Protein 7DNP (pdb70)

InterPro domains:
  IPR008565 TtsA-like, Glycoside hydrolase family 108 domain [PF05838] (11-94)
  IPR018537 Peptidoglycan binding domain [PF09374] (97-158)
  IPR023346 Lysozyme-like domain superfamily [SSF53955] (5-165)

Organism: Brucella abortus biovar 1 (strain 9-941) (NCBI:txid262698)

Foldseek 3Di:
DVVVLVVQLVVLLVVQAAWDADPVDPQGIAGSLHGQVLVCVVVVHRDDPVCRNPDDPVVVSVSLVVFQLVQLPLVLAAQLLSLLLRVLCSVPNQLVSQLLLCVQLPHHRRSGDDDVSSVSRVVDQQLSSLVSSLVSSLVVLVPDPCCVPCVVVVNVVSVVSSVVSVVRNPPPVD

B-factor: mean 22.44, std 6.57, range [12.58, 50.66]

Sequence (174 aa):
AKGTFAKAMPHVFSDEGGYVDHPKDPGGATNMGITLATLSAWEGRKVSKAEVKALTKTKATDIYRENYWNKVAGDDLPAGVDHATLDFAIHSGPARAVKMLQKVVGVDQDGVIGAKTLAAVRKMAADRIINELCDARLAWLKGLGTFSTFGKGWTSRVSRVRSRALAFSRDSAL

Secondary structure (DSSP, 8-state):
-TTHHHHHHHHHHHHH-SEE--TTSTT--EETTEEHHHHHHHHTS---HHHHHT--HHHHHHHHIIIIIGGGTTTTSPTTHHHHHHHHHHHH-HHHHHHHHHHHHTS---SS--HHHHHHHHTS-HHHHHHHHHHHHHHHHTTSTTHHHHHHHHHHHHHHHHHHHHHHHT-TT-

Radius of gyration: 15.81 Å; Cα contacts (8 Å, |Δi|>4): 247; chains: 1; bounding box: 42×32×37 Å

Nearest PDB structures (foldseek):
  7dnp-assembly1_A  TM=1.006E+00  e=1.666E-27  Brucella abortus bv. 1 str. 9-941
  2ikb-assembly2_D  TM=8.146E-01  e=3.627E-10  Neisseria meningitidis MC58
  2ikb-assembly1_A  TM=8.050E-01  e=1.166E-09  Neisseria meningitidis MC58
  2is5-assembly1_B  TM=8.112E-01  e=2.536E-08  Neisseria meningitidis serogroup B
  2is5-assembly1_C  TM=7.937E-01  e=1.099E-06  Neisseria meningitidis serogroup B

Solvent-accessible surface area: 8819 Å² total; per-residue (Å²): 20,169,35,0,29,80,79,0,9,75,75,14,25,90,71,49,39,41,70,58,48,110,100,196,47,92,66,43,3,28,11,20,19,2,43,36,74,24,5,18,76,89,66,69,124,170,5,53,103,71,59,0,128,76,18,80,124,101,64,0,40,39,0,2,85,67,30,23,5,72,112,0,20,0,74,73,3,36,16,0,0,0,4,2,0,2,10,0,0,27,53,33,23,27,53,72,0,0,62,10,0,1,128,24,16,63,34,125,92,93,6,104,26,34,85,171,5,43,48,15,0,146,174,55,50,28,42,130,0,0,52,67,2,2,76,20,2,31,68,74,1,129,70,64,73,49,48,109,98,52,2,188,50,36,60,72,45,1,68,95,1,49,73,48,0,49,62,17,30,189,44,125,75,54

Structure (mmCIF, N/CA/C/O backbone):
data_7DNP
#
_entry.id   7DNP
#
_cell.length_a   79.040
_cell.length_b   79.040
_cell.length_c   79.040
_cell.angle_alpha   90.000
_cell.angle_beta   90.000
_cell.angle_gamma   90.000
#
_symmetry.space_group_name_H-M   'P 21 3'
#
loop_
_entity.id
_entity.type
_entity.pdbx_description
1 polymer 'Secretion activator protein, hypothetical'
2 non-polymer '(2R)-2-[[(2S)-2-[[(2R)-2-[(2R,3S,4R,5R,6S)-5-acetamido-3-[(2S,3R,4R,5S,6R)-3-acetamido-6-(hydroxymethyl)-4,5-bis(oxidanyl)oxan-2-yl]oxy-2-(hydroxymethyl)-6-oxidanyl-oxan-4-yl]oxypropanoyl]amino]propanoyl]amino]pentanedioic acid'
3 water water
#
loop_
_atom_site.group_PDB
_atom_site.id
_atom_site.type_symbol
_atom_site.label_atom_id
_atom_site.label_alt_id
_atom_site.label_comp_id
_atom_site.label_asym_id
_atom_site.label_entity_id
_atom_site.label_seq_id
_atom_site.pdbx_PDB_ins_code
_atom_site.Cartn_x
_atom_site.Cartn_y
_atom_site.Cartn_z
_atom_site.occupancy
_atom_site.B_iso_or_equiv
_atom_site.auth_seq_id
_atom_site.auth_comp_id
_atom_site.auth_asym_id
_atom_site.auth_atom_id
_atom_site.pdbx_PDB_model_num
ATOM 1 N N . ALA A 1 2 ? 2.81453 -5.61095 15.78029 1.000 17.44779 2 ALA A N 1
ATOM 2 C CA . ALA A 1 2 ? 3.45289 -6.87477 15.41402 1.000 18.89886 2 ALA A CA 1
ATOM 3 C C . ALA A 1 2 ? 2.75186 -7.49452 14.20825 1.000 17.80849 2 ALA A C 1
ATOM 4 O O . ALA A 1 2 ? 1.53145 -7.43408 14.10121 1.000 15.45753 2 ALA A O 1
ATOM 6 N N . LYS A 1 3 ? 3.54278 -8.10801 13.32064 1.000 16.55325 3 LYS A N 1
ATOM 7 C CA . LYS A 1 3 ? 3.02649 -8.58035 12.03762 1.000 17.37175 3 LYS A CA 1
ATOM 8 C C . LYS A 1 3 ? 1.89071 -9.58008 12.21367 1.000 16.61200 3 LYS A C 1
ATOM 9 O O . LYS A 1 3 ? 0.87889 -9.50957 11.50559 1.000 17.02792 3 LYS A O 1
ATOM 15 N N . GLY A 1 4 ? 2.03661 -10.51440 13.15260 1.000 15.08881 4 GLY A N 1
ATOM 16 C CA . GLY A 1 4 ? 1.06950 -11.58466 13.32379 1.000 18.43061 4 GLY A CA 1
ATOM 17 C C . GLY A 1 4 ? -0.25026 -11.16711 13.94180 1.000 17.59302 4 GLY A C 1
ATOM 18 O O . GLY A 1 4 ? -1.17462 -11.98522 13.98030 1.000 19.14084 4 GLY A O 1
ATOM 19 N N . THR A 1 5 ? -0.36527 -9.92759 14.42203 1.000 17.77087 5 THR A N 1
ATOM 20 C CA . THR A 1 5 ? -1.60745 -9.50734 15.05787 1.000 16.91571 5 THR A CA 1
ATOM 21 C C . THR A 1 5 ? -2.72938 -9.31999 14.04355 1.000 18.76069 5 THR A C 1
ATOM 22 O O . THR A 1 5 ? -3.89975 -9.55735 14.36910 1.000 20.06105 5 THR A O 1
ATOM 26 N N . PHE A 1 6 ? -2.40096 -8.90457 12.81786 1.000 15.50792 6 PHE A N 1
ATOM 27 C CA . PHE A 1 6 ? -3.44298 -8.59506 11.84079 1.000 17.87116 6 PHE A CA 1
ATOM 28 C C . PHE A 1 6 ? -4.30760 -9.81723 11.54867 1.000 17.19855 6 PHE A C 1
ATOM 29 O O . PHE A 1 6 ? -5.54264 -9.73939 11.57470 1.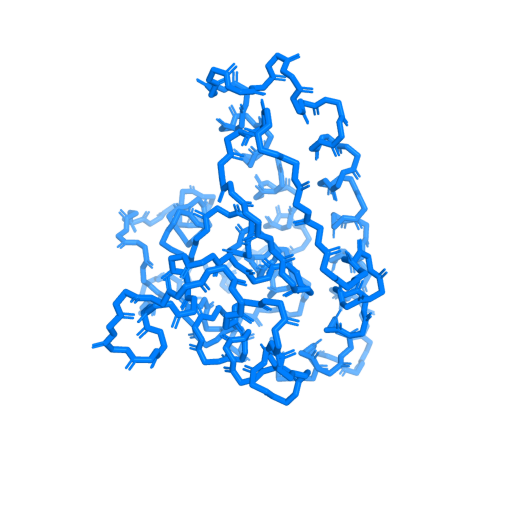000 19.58528 6 PHE A O 1
ATOM 37 N N . ALA A 1 7 ? -3.67152 -10.96218 11.28707 1.000 16.26819 7 ALA A N 1
ATOM 38 C CA . ALA A 1 7 ? -4.40692 -12.20232 11.05778 1.000 18.70308 7 ALA A CA 1
ATOM 39 C C . ALA A 1 7 ? -5.20851 -12.62982 12.28181 1.000 20.18413 7 ALA A C 1
ATOM 40 O O . ALA A 1 7 ? -6.22580 -13.31894 12.14291 1.000 20.19010 7 ALA A O 1
ATOM 42 N N . LYS A 1 8 ? -4.76734 -12.24629 13.48030 1.000 18.56834 8 LYS A N 1
ATOM 43 C CA . LYS A 1 8 ? -5.49353 -12.60899 14.69129 1.000 22.01864 8 LYS A CA 1
ATOM 44 C C . LYS A 1 8 ? -6.64365 -11.64878 14.96099 1.000 20.23508 8 LYS A C 1
ATOM 45 O O . LYS A 1 8 ? -7.70886 -12.06846 15.42411 1.000 23.16697 8 LYS A O 1
ATOM 51 N N . ALA A 1 9 ? -6.44849 -10.35999 14.67706 1.000 19.55859 9 ALA A N 1
ATOM 52 C CA . ALA A 1 9 ? -7.43550 -9.35472 15.05313 1.000 19.23637 9 ALA A CA 1
ATOM 53 C C . ALA A 1 9 ? -8.58070 -9.26023 14.04977 1.000 21.49840 9 ALA A C 1
ATOM 54 O O . ALA A 1 9 ? -9.74386 -9.12580 14.44613 1.000 21.00297 9 ALA A O 1
ATOM 56 N N . MET A 1 10 ? -8.27562 -9.32118 12.75453 1.000 20.03821 10 MET A N 1
ATOM 57 C CA . MET A 1 10 ? -9.29418 -9.03948 11.74461 1.000 18.70986 10 MET A CA 1
ATOM 58 C C . MET A 1 10 ? -10.49978 -9.97486 11.78482 1.000 19.85275 10 MET A C 1
ATOM 59 O O . MET A 1 10 ? -11.61802 -9.49200 11.53655 1.000 19.37929 10 MET A O 1
ATOM 64 N N . PRO A 1 11 ? -10.37171 -11.28083 12.05951 1.000 20.53423 11 PRO A N 1
ATOM 65 C CA . PRO A 1 11 ? -11.59416 -12.08982 12.20707 1.000 20.45176 11 PRO A CA 1
ATOM 66 C C . PRO A 1 11 ? -12.53228 -11.55594 13.27663 1.000 25.31740 11 PRO A C 1
ATOM 67 O O . PRO A 1 11 ? -13.75618 -11.59375 13.09644 1.000 24.44446 11 PRO A O 1
ATOM 71 N N . HIS A 1 12 ? -11.98981 -11.03126 14.37907 1.000 28.12235 12 HIS A N 1
ATOM 72 C CA . HIS A 1 12 ? -12.83700 -10.42044 15.39928 1.000 30.89077 12 HIS A CA 1
ATOM 73 C C . HIS A 1 12 ? -13.50572 -9.15061 14.89065 1.000 27.50452 12 HIS A C 1
ATOM 74 O O . HIS A 1 12 ? -14.64149 -8.85712 15.27507 1.000 29.03119 12 HIS A O 1
ATOM 81 N N . VAL A 1 13 ? -12.82639 -8.38443 14.03691 1.000 26.43188 13 VAL A N 1
ATOM 82 C CA . VAL A 1 13 ? -13.45228 -7.19798 13.46025 1.000 26.38168 13 VAL A CA 1
ATOM 83 C C . VAL A 1 13 ? -14.62971 -7.59758 12.57929 1.000 23.79667 13 VAL A C 1
ATOM 84 O O . VAL A 1 13 ? -15.74559 -7.09282 12.74220 1.000 28.76283 13 VAL A O 1
ATOM 88 N N . PHE A 1 14 ? -14.40111 -8.51792 11.63872 1.000 22.64433 14 PHE A N 1
ATOM 89 C CA . PHE A 1 14 ? -15.46734 -8.93028 10.73091 1.000 25.87290 14 PHE A CA 1
ATOM 90 C C . PHE A 1 14 ? -16.62264 -9.57847 11.48753 1.000 31.35577 14 PHE A C 1
ATOM 91 O O . PHE A 1 14 ? -17.79316 -9.37639 11.13943 1.000 27.98940 14 PHE A O 1
ATOM 99 N N . SER A 1 15 ? -16.31339 -10.35684 12.52806 1.000 27.67601 15 SER A N 1
ATOM 100 C CA . SER A 1 15 ? -17.35956 -10.94032 13.36263 1.000 29.35900 15 SER A CA 1
ATOM 101 C C . SER A 1 15 ? -18.19071 -9.85799 14.04140 1.000 28.07069 15 SER A C 1
ATOM 102 O O . SER A 1 15 ? -19.42380 -9.92298 14.05590 1.000 31.04271 15 SER A O 1
ATOM 105 N N . ASP A 1 16 ? -17.52812 -8.85004 14.61116 1.000 27.04038 16 ASP A N 1
ATOM 106 C CA . ASP A 1 16 ? -18.21981 -7.82110 15.37919 1.000 30.51384 16 ASP A CA 1
ATOM 107 C C . ASP A 1 16 ? -18.99114 -6.83879 14.50720 1.000 35.96071 16 ASP A C 1
ATOM 108 O O . ASP A 1 16 ? -19.81533 -6.08792 15.03971 1.000 34.19222 16 ASP A O 1
ATOM 113 N N . GLU A 1 17 ? -18.75475 -6.82960 13.19557 1.000 29.75356 17 GLU A N 1
ATOM 114 C CA . GLU A 1 17 ? -19.33934 -5.84821 12.28819 1.000 28.28901 17 GLU A CA 1
ATOM 115 C C . GLU A 1 17 ? -20.56987 -6.35732 11.55645 1.000 30.43774 17 GLU A C 1
ATOM 116 O O . GLU A 1 17 ? -21.50258 -5.58612 11.31726 1.000 36.40769 17 GLU A O 1
ATOM 122 N N . GLY A 1 18 ? -20.59136 -7.62678 11.17590 1.000 33.96097 18 GLY A N 1
ATOM 123 C CA . GLY A 1 18 ? -21.66534 -8.10229 10.32903 1.000 38.10549 18 GLY A CA 1
ATOM 124 C C . GLY A 1 18 ? -21.53745 -7.55697 8.91230 1.000 31.81053 18 GLY A C 1
ATOM 125 O O . GLY A 1 18 ? -20.49657 -7.05483 8.48994 1.000 31.29254 18 GLY A O 1
ATOM 126 N N . GLY A 1 19 ? -22.64014 -7.65874 8.17772 1.000 29.10173 19 GLY A N 1
ATOM 127 C CA . GLY A 1 19 ? -22.64054 -7.27093 6.78000 1.000 27.26159 19 GLY A CA 1
ATOM 128 C C . GLY A 1 19 ? -23.01486 -5.82356 6.53156 1.000 23.63013 19 GLY A C 1
ATOM 129 O O . GLY A 1 19 ? -22.41207 -4.90520 7.09640 1.000 23.53731 19 GLY A O 1
ATOM 130 N N . TYR A 1 20 ? -24.00795 -5.61368 5.67193 1.000 25.77248 20 TYR A N 1
ATOM 131 C CA . TYR A 1 20 ? -24.48182 -4.27521 5.35501 1.000 24.72989 20 TYR A CA 1
ATOM 132 C C . TYR A 1 20 ? -25.38571 -3.77227 6.47204 1.000 26.74300 20 TYR A C 1
ATOM 133 O O . TYR A 1 20 ? -26.33355 -4.45482 6.87366 1.000 30.47684 20 TYR A O 1
ATOM 142 N N . VAL A 1 21 ? -25.07074 -2.59012 6.99178 1.000 26.97518 21 VAL A N 1
ATOM 143 C CA . VAL A 1 21 ? -25.86045 -1.93698 8.02711 1.000 27.73461 21 VAL A CA 1
ATOM 144 C C . VAL A 1 21 ? -26.11082 -0.51037 7.57073 1.000 27.38878 21 VAL A C 1
ATOM 145 O O . VAL A 1 21 ? -25.16012 0.23861 7.31357 1.000 27.26275 21 VAL A O 1
ATOM 149 N N . ASP A 1 22 ? -27.38090 -0.13648 7.45388 1.000 29.44795 22 ASP A N 1
ATOM 150 C CA . ASP A 1 22 ? -27.75430 1.20461 7.01601 1.000 31.17619 22 ASP A CA 1
ATOM 151 C C . ASP A 1 22 ? -28.80647 1.73736 7.97924 1.000 35.59146 22 ASP A C 1
ATOM 152 O O . ASP A 1 22 ? -29.97624 1.34634 7.91793 1.000 28.83271 22 ASP A O 1
ATOM 157 N N . HIS A 1 23 ? -28.37720 2.62357 8.87380 1.000 31.14602 23 HIS A N 1
ATOM 158 C CA . HIS A 1 23 ? -29.26580 3.33179 9.78706 1.000 30.59444 23 HIS A CA 1
ATOM 159 C C . HIS A 1 23 ? -29.22767 4.80171 9.39781 1.000 26.72866 23 HIS A C 1
ATOM 160 O O . HIS A 1 23 ? -28.40295 5.56852 9.92010 1.000 30.06417 23 HIS A O 1
ATOM 167 N N . PRO A 1 24 ? -30.08042 5.24294 8.46810 1.000 24.69109 24 PRO A N 1
ATOM 168 C CA . PRO A 1 24 ? -29.96714 6.62112 7.96024 1.000 22.83669 24 PRO A CA 1
ATOM 169 C C . PRO A 1 24 ? -30.30640 7.68531 8.98947 1.000 22.75877 24 PRO A C 1
ATOM 170 O O . PRO A 1 24 ? -29.95260 8.85425 8.78155 1.000 23.70140 24 PRO A O 1
ATOM 174 N N . LYS A 1 25 ? -30.97674 7.32738 10.08494 1.000 23.63222 25 LYS A N 1
ATOM 175 C CA . LYS A 1 25 ? -31.20175 8.25615 11.18561 1.000 23.97812 25 LYS A CA 1
ATOM 176 C C . LYS A 1 25 ? -29.97103 8.43822 12.06780 1.000 25.84699 25 LYS A C 1
ATOM 177 O O . LYS A 1 25 ? -30.01065 9.25492 12.99432 1.000 26.45164 25 LYS A O 1
ATOM 183 N N . ASP A 1 26 ? -28.88743 7.70513 11.80762 1.000 27.74839 26 ASP A N 1
ATOM 184 C CA . ASP A 1 26 ? -27.61110 7.81672 12.50485 1.000 31.32818 26 ASP A CA 1
ATOM 185 C C . ASP A 1 26 ? -26.59617 8.54983 11.64275 1.000 27.91986 26 ASP A C 1
ATOM 186 O O . ASP A 1 26 ? -26.54159 8.32757 10.42812 1.000 30.20219 26 ASP A O 1
ATOM 191 N N . PRO A 1 27 ? -25.76780 9.42033 12.21532 1.000 30.26719 27 PRO A N 1
ATOM 192 C CA . PRO A 1 27 ? -24.66889 9.99733 11.43634 1.000 30.68322 27 PRO A CA 1
ATOM 193 C C . PRO A 1 27 ? -23.67515 8.91739 11.04247 1.000 33.15247 27 PRO A C 1
ATOM 194 O O . PRO A 1 27 ? -23.57709 7.86435 11.67520 1.000 35.41574 27 PRO A O 1
ATOM 198 N N . GLY A 1 28 ? -22.93920 9.18556 9.96159 1.000 32.38249 28 GLY A N 1
ATOM 199 C CA . GLY A 1 28 ? -21.94021 8.27591 9.43959 1.000 34.68548 28 GLY A CA 1
ATOM 200 C C . GLY A 1 28 ? -22.36180 7.56107 8.16821 1.000 36.25149 28 GLY A C 1
ATOM 201 O O . GLY A 1 28 ? -21.50389 7.23753 7.33637 1.000 33.07162 28 GLY A O 1
ATOM 202 N N . GLY A 1 29 ? -23.65566 7.30432 7.99896 1.000 32.18198 29 GLY A N 1
ATOM 203 C CA . GLY A 1 29 ? -24.12399 6.65257 6.79330 1.000 37.80256 29 GLY A CA 1
ATOM 204 C C . GLY A 1 29 ? -23.87491 5.15312 6.79737 1.000 35.00450 29 GLY A C 1
ATOM 205 O O . GLY A 1 29 ? -23.34549 4.56911 7.74463 1.000 31.95283 29 GLY A O 1
ATOM 206 N N . ALA A 1 30 ? -24.25441 4.52495 5.68664 1.000 34.27674 30 ALA A N 1
ATOM 207 C CA . ALA A 1 30 ? -24.29776 3.07124 5.61563 1.000 28.03796 30 ALA A CA 1
ATOM 208 C C . ALA A 1 30 ? -22.89728 2.47228 5.53690 1.000 23.68121 30 ALA A C 1
ATOM 209 O O . ALA A 1 30 ? -21.97078 3.05667 4.96693 1.000 23.23353 30 ALA A O 1
ATOM 211 N N . THR A 1 31 ? -22.75434 1.28482 6.12296 1.000 23.02178 31 THR A N 1
ATOM 212 C CA . THR A 1 31 ? -21.49048 0.56807 6.16372 1.000 20.82161 31 THR A CA 1
ATOM 213 C C . THR A 1 31 ? -21.69931 -0.88274 5.74918 1.000 21.68010 31 THR A C 1
ATOM 214 O O . THR A 1 31 ? -22.78928 -1.44388 5.89049 1.000 24.68212 31 THR A O 1
ATOM 218 N N . ASN A 1 32 ? -20.62881 -1.48735 5.23780 1.000 18.47603 32 ASN A N 1
ATOM 219 C CA . ASN A 1 32 ? -20.57856 -2.92044 4.97393 1.000 21.65952 32 ASN A CA 1
ATOM 220 C C . ASN A 1 32 ? -19.29111 -3.46305 5.57327 1.000 19.87476 32 ASN A C 1
ATOM 221 O O . ASN A 1 32 ? -18.19838 -3.01864 5.20356 1.000 15.22812 32 ASN A O 1
ATOM 226 N N . MET A 1 33 ? -19.42282 -4.41567 6.49805 1.000 17.64360 33 MET A N 1
ATOM 227 C CA . MET A 1 33 ? -18.28355 -4.94128 7.24942 1.000 19.57815 33 MET A CA 1
ATOM 228 C C . MET A 1 33 ? -17.50125 -3.81526 7.91988 1.000 20.84412 33 MET A C 1
ATOM 229 O O . MET A 1 33 ? -16.27677 -3.88226 8.06397 1.000 19.89919 33 MET A O 1
ATOM 234 N N . GLY A 1 34 ? -18.21201 -2.76321 8.32522 1.000 21.24448 34 GLY A N 1
ATOM 235 C CA . GLY A 1 34 ? -17.60878 -1.62214 8.97590 1.000 17.79497 34 GLY A CA 1
ATOM 236 C C . GLY A 1 34 ? -17.08800 -0.54634 8.04584 1.000 18.15678 34 GLY A C 1
ATOM 237 O O . GLY A 1 34 ? -16.71497 0.53248 8.52329 1.000 20.74654 34 GLY A O 1
ATOM 238 N N . ILE A 1 35 ? -17.05608 -0.79380 6.74071 1.000 20.38503 35 ILE A N 1
ATOM 239 C CA . ILE A 1 35 ? -16.50333 0.15308 5.77718 1.000 19.62860 35 ILE A CA 1
ATOM 240 C C . ILE A 1 35 ? -17.57503 1.17233 5.40448 1.000 18.72122 35 ILE A C 1
ATOM 241 O O . ILE A 1 35 ? -18.65533 0.80287 4.93132 1.000 20.06387 35 ILE A O 1
ATOM 246 N N . THR A 1 36 ? -17.27291 2.45748 5.60014 1.000 19.08655 36 THR A N 1
ATOM 247 C CA . THR A 1 36 ? -18.22595 3.51166 5.28734 1.000 16.25548 36 THR A CA 1
ATOM 248 C C . THR A 1 36 ? -18.12142 3.91751 3.82286 1.000 19.58819 36 THR A C 1
ATOM 249 O O . THR A 1 36 ? -17.19965 3.52633 3.09801 1.000 18.50529 36 THR A O 1
ATOM 253 N N . LEU A 1 37 ? -19.08147 4.74235 3.39816 1.000 15.46296 37 LEU A N 1
ATOM 254 C CA . LEU A 1 37 ? -19.11839 5.18115 2.00864 1.000 21.69138 37 LEU A CA 1
ATOM 255 C C . LEU A 1 37 ? -17.92320 6.06585 1.67772 1.000 18.87344 37 LEU A C 1
ATOM 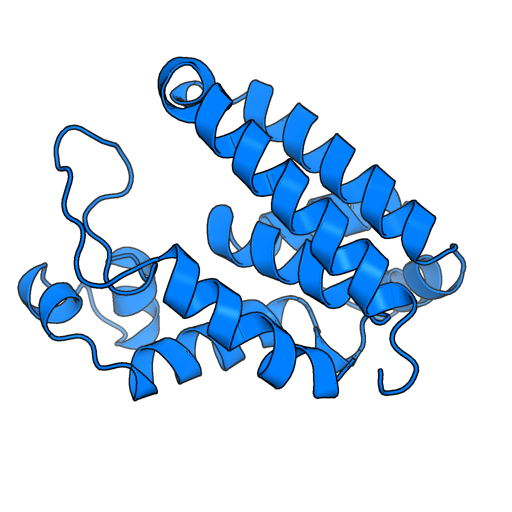256 O O . LEU A 1 37 ? -17.33791 5.94868 0.59360 1.000 18.68929 37 LEU A O 1
ATOM 261 N N . ALA A 1 38 ? -17.54838 6.95871 2.59818 1.000 20.83195 38 ALA A N 1
ATOM 262 C CA . ALA A 1 38 ? -16.42241 7.85370 2.34986 1.000 14.49782 38 ALA A CA 1
ATOM 263 C C . ALA A 1 38 ? -15.12191 7.07440 2.24325 1.000 15.76667 38 ALA A C 1
ATOM 264 O O . ALA A 1 38 ? -14.24307 7.41673 1.44420 1.000 17.76957 38 ALA A O 1
ATOM 266 N N . THR A 1 39 ? -14.98465 6.01580 3.03668 1.000 15.19153 39 THR A N 1
ATOM 267 C CA . THR A 1 39 ? -13.77092 5.21076 2.97582 1.000 16.94830 39 THR A CA 1
ATOM 268 C C . THR A 1 39 ? -13.69470 4.43240 1.66806 1.000 15.96210 39 THR A C 1
ATOM 269 O O . THR A 1 39 ? -12.62429 4.34328 1.05751 1.000 17.44681 39 THR A O 1
ATOM 273 N N . LEU A 1 40 ? -14.82148 3.88060 1.20636 1.000 14.90760 40 LEU A N 1
ATOM 274 C CA . LEU A 1 40 ? -14.81568 3.20669 -0.08869 1.000 15.64843 40 LEU A CA 1
ATOM 275 C C . LEU A 1 40 ? -14.57403 4.20559 -1.21194 1.000 15.07779 40 LEU A C 1
ATOM 276 O O . LEU A 1 40 ? -13.91532 3.88848 -2.20778 1.000 15.27042 40 LEU A O 1
ATOM 281 N N . SER A 1 41 ? -15.10234 5.42039 -1.06877 1.000 12.90347 41 SER A N 1
ATOM 282 C CA . SER A 1 41 ? -14.84041 6.46010 -2.05999 1.000 16.60081 41 SER A CA 1
ATOM 283 C C . SER A 1 41 ? -13.34676 6.77056 -2.15089 1.000 15.58323 41 SER A C 1
ATOM 284 O O . SER A 1 41 ? -12.79599 6.91135 -3.25357 1.000 17.26672 41 SER A O 1
ATOM 287 N N . ALA A 1 42 ? -12.67318 6.85498 -0.99915 1.000 15.80943 42 ALA A N 1
ATOM 288 C CA . ALA A 1 42 ? -11.23307 7.08906 -0.98450 1.000 15.55855 42 ALA A CA 1
ATOM 289 C C . ALA A 1 42 ? -10.47844 5.95895 -1.67153 1.000 17.28235 42 ALA A C 1
ATOM 290 O O . ALA A 1 42 ? -9.45318 6.19259 -2.32317 1.000 19.72178 42 ALA A O 1
ATOM 292 N N . TRP A 1 43 ? -10.95732 4.72284 -1.52286 1.000 16.48257 43 TRP A N 1
ATOM 293 C CA . TRP A 1 43 ? -10.30317 3.59716 -2.17962 1.000 14.81599 43 TRP A CA 1
ATOM 294 C C . TRP A 1 43 ? -10.51624 3.63941 -3.68705 1.000 19.76752 43 TRP A C 1
ATOM 295 O O . TRP A 1 43 ? -9.57311 3.42472 -4.45889 1.000 17.65792 43 TRP A O 1
ATOM 306 N N . GLU A 1 44 ? -11.74621 3.92714 -4.12347 1.000 19.31625 44 GLU A N 1
ATOM 307 C CA . GLU A 1 44 ? -12.09974 3.90109 -5.53865 1.000 18.72393 44 GLU A CA 1
ATOM 308 C C . GLU A 1 44 ? -11.68969 5.15957 -6.29754 1.000 17.68145 44 GLU A C 1
ATOM 309 O O . GLU A 1 44 ? -11.72965 5.15301 -7.53223 1.000 20.69667 44 GLU A O 1
ATOM 315 N N . GLY A 1 45 ? -11.31332 6.23336 -5.61022 1.000 16.21130 45 GLY A N 1
ATOM 316 C CA . GLY A 1 45 ? -10.94411 7.45534 -6.30474 1.000 18.02846 45 GLY A CA 1
ATOM 317 C C . GLY A 1 45 ? -12.11298 8.22217 -6.88607 1.000 19.13277 45 GLY A C 1
ATOM 318 O O . GLY A 1 45 ? -11.93442 8.98243 -7.84621 1.000 19.00566 45 GLY A O 1
ATOM 319 N N . ARG A 1 46 ? -13.30758 8.04341 -6.32781 1.000 17.23266 46 ARG A N 1
ATOM 320 C CA . ARG A 1 46 ? -14.52234 8.71138 -6.78300 1.000 20.77216 46 ARG A CA 1
ATOM 321 C C . ARG A 1 46 ? -15.60219 8.48551 -5.73604 1.000 20.32008 46 ARG A C 1
ATOM 322 O O . ARG A 1 46 ? -15.55489 7.50276 -4.99283 1.000 17.90844 46 ARG A O 1
ATOM 330 N N . LYS A 1 47 ? -16.57608 9.39322 -5.68951 1.000 17.31859 47 LYS A N 1
ATOM 331 C CA . LYS A 1 47 ? -17.68811 9.26856 -4.74814 1.000 23.61277 47 LYS A CA 1
ATOM 332 C C . LYS A 1 47 ? -18.56663 8.08945 -5.15375 1.000 21.21643 47 LYS A C 1
ATOM 333 O O . LYS A 1 47 ? -19.19773 8.11476 -6.21460 1.000 22.63123 47 LYS A O 1
ATOM 339 N N . VAL A 1 48 ? -18.62001 7.05612 -4.31274 1.000 17.16708 48 VAL A N 1
ATOM 340 C 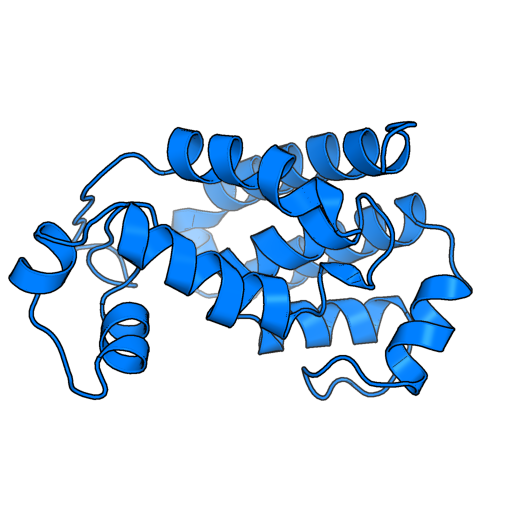CA . VAL A 1 48 ? -19.36557 5.84835 -4.64054 1.000 18.72457 48 VAL A CA 1
ATOM 341 C C . VAL A 1 48 ? -20.80070 5.97634 -4.14659 1.000 23.87074 48 VAL A C 1
ATOM 342 O O . VAL A 1 48 ? -21.13132 6.82028 -3.31095 1.000 21.52897 48 VAL A O 1
ATOM 346 N N . SER A 1 49 ? -21.65554 5.10187 -4.66485 1.000 20.82752 49 SER A N 1
ATOM 347 C CA . SER A 1 49 ? -23.06004 5.03020 -4.29958 1.000 23.79320 49 SER A CA 1
ATOM 348 C C . SER A 1 49 ? -23.27582 4.08214 -3.12142 1.000 24.20939 49 SER A C 1
ATOM 349 O O . SER A 1 49 ? -22.40321 3.29275 -2.75268 1.000 20.31995 49 SER A O 1
ATOM 352 N N . LYS A 1 50 ? -24.47344 4.16379 -2.53201 1.000 23.04228 50 LYS A N 1
ATOM 353 C CA . LYS A 1 50 ? -24.84792 3.22849 -1.47557 1.000 20.77580 50 LYS A CA 1
ATOM 354 C C . LYS A 1 50 ? -24.85185 1.79237 -1.98556 1.000 22.02811 50 LYS A C 1
ATOM 355 O O . LYS A 1 50 ? -24.47642 0.86473 -1.25702 1.000 21.97130 50 LYS A O 1
ATOM 361 N N . ALA A 1 51 ? -25.27987 1.58579 -3.23384 1.000 20.72463 51 ALA A N 1
ATOM 362 C CA . ALA A 1 51 ? -25.27002 0.23916 -3.80011 1.000 19.98539 51 ALA A CA 1
ATOM 363 C C . ALA A 1 51 ? -23.85819 -0.32502 -3.87623 1.000 20.01808 51 ALA A C 1
ATOM 364 O O . ALA A 1 51 ? -23.66159 -1.53434 -3.70836 1.000 18.87362 51 ALA A O 1
ATOM 366 N N . GLU A 1 52 ? -22.86647 0.53016 -4.13308 1.000 19.92289 52 GLU A N 1
ATOM 367 C CA . GLU A 1 52 ? -21.48660 0.06023 -4.19701 1.000 22.64731 52 GLU A CA 1
ATOM 368 C C . GLU A 1 52 ? -20.99980 -0.39134 -2.82495 1.000 18.39168 52 GLU A C 1
ATOM 369 O O . GLU A 1 52 ? -20.28794 -1.39504 -2.71199 1.000 19.00862 52 GLU A O 1
ATOM 375 N N . VAL A 1 53 ? -21.37879 0.33410 -1.77061 1.000 19.86866 53 VAL A N 1
ATOM 376 C CA . VAL A 1 53 ? -21.06367 -0.10715 -0.41441 1.000 20.42490 53 VAL A CA 1
ATOM 377 C C . VAL A 1 53 ? -21.76461 -1.42515 -0.11270 1.000 18.95469 53 VAL A C 1
ATOM 378 O O . VAL A 1 53 ? -21.16881 -2.34959 0.45277 1.000 17.63050 53 VAL A O 1
ATOM 382 N N . LYS A 1 54 ? -23.03443 -1.53905 -0.50830 1.000 19.69768 54 LYS A N 1
ATOM 383 C CA . LYS A 1 54 ? -23.78521 -2.76862 -0.28277 1.000 20.44624 54 LYS A CA 1
ATOM 384 C C . LYS A 1 54 ? -23.16708 -3.95927 -1.01220 1.000 20.09298 54 LYS A C 1
ATOM 385 O O . LYS A 1 54 ? -23.22036 -5.08775 -0.50787 1.000 18.09401 54 LYS A O 1
ATOM 391 N N . ALA A 1 55 ? -22.56403 -3.73672 -2.18062 1.000 16.01271 55 ALA A N 1
ATOM 392 C CA . ALA A 1 55 ? -21.94782 -4.81949 -2.93793 1.000 17.68573 55 ALA A CA 1
ATOM 393 C C . ALA A 1 55 ? -20.48885 -5.07555 -2.56637 1.000 17.57970 55 ALA A C 1
ATOM 394 O O . ALA A 1 55 ? -19.87888 -5.98302 -3.13766 1.000 16.47899 55 ALA A O 1
ATOM 396 N N . LEU A 1 56 ? -19.91902 -4.31188 -1.63252 1.000 17.48814 56 LEU A N 1
ATOM 397 C CA . LEU A 1 56 ? -18.51437 -4.47105 -1.26154 1.000 16.72035 56 LEU A CA 1
ATOM 398 C C . LEU A 1 56 ? -18.18479 -5.92012 -0.92243 1.000 18.89828 56 LEU A C 1
ATOM 399 O O . LEU A 1 56 ? -18.91588 -6.57739 -0.17723 1.000 20.36428 56 LEU A O 1
ATOM 404 N N . THR A 1 57 ? -17.07841 -6.41289 -1.47710 1.000 18.57004 57 THR A N 1
ATOM 405 C CA . THR A 1 57 ? -16.59895 -7.75906 -1.20297 1.000 18.54499 57 THR A CA 1
ATOM 406 C C . THR A 1 57 ? -15.72495 -7.76611 0.04745 1.000 20.82486 57 THR A C 1
ATOM 407 O O . THR A 1 57 ? -15.13612 -6.75329 0.42980 1.000 16.84720 57 THR A O 1
ATOM 411 N N . LYS A 1 58 ? -15.63922 -8.93848 0.68038 1.000 21.14942 58 LYS A N 1
ATOM 412 C CA . LYS A 1 58 ? -14.77352 -9.07458 1.84665 1.000 21.41039 58 LYS A CA 1
ATOM 413 C C . LYS A 1 58 ? -13.30319 -8.92282 1.47235 1.000 19.76137 58 LYS A C 1
ATOM 414 O O . LYS A 1 58 ? -12.51634 -8.40273 2.27002 1.000 19.69720 58 LYS A O 1
ATOM 420 N N . THR A 1 59 ? -12.91615 -9.35276 0.26908 1.000 19.33821 59 THR A N 1
ATOM 421 C CA . THR A 1 59 ? -11.53423 -9.17813 -0.16858 1.000 19.62951 59 THR A CA 1
ATOM 422 C C . THR A 1 59 ? -11.16296 -7.70245 -0.23782 1.000 18.66349 59 THR A C 1
ATOM 423 O O . THR A 1 59 ? -10.09775 -7.29683 0.24002 1.000 18.70281 59 THR A O 1
ATOM 427 N N . LYS A 1 60 ? -12.02951 -6.87780 -0.83273 1.000 18.79937 60 LYS A N 1
ATOM 428 C CA . LYS A 1 60 ? -11.71857 -5.45498 -0.90914 1.000 18.40223 60 LYS A CA 1
ATOM 429 C C . LYS A 1 60 ? -11.75739 -4.81168 0.47059 1.000 18.23065 60 LYS A C 1
ATOM 430 O O . LYS A 1 60 ? -10.91504 -3.96513 0.78547 1.000 16.57043 60 LYS A O 1
ATOM 436 N N . ALA A 1 61 ? -12.72890 -5.19605 1.30654 1.000 17.46714 61 ALA A N 1
ATOM 437 C CA . ALA A 1 61 ? -12.75514 -4.69723 2.68004 1.000 18.66869 61 ALA A CA 1
ATOM 438 C C . ALA A 1 61 ? -11.46503 -5.04208 3.41195 1.000 15.25975 61 ALA A C 1
ATOM 439 O O . ALA A 1 61 ? -10.91721 -4.21269 4.14772 1.000 15.71902 61 ALA A O 1
ATOM 441 N N . THR A 1 62 ? -10.95050 -6.25531 3.20119 1.000 16.53713 62 THR A N 1
ATOM 442 C CA . THR A 1 62 ? -9.70313 -6.64859 3.84823 1.000 20.05578 62 THR A CA 1
ATOM 443 C C . THR A 1 62 ? -8.52833 -5.81891 3.34015 1.000 15.49971 62 THR A C 1
ATOM 444 O O . THR A 1 62 ? -7.67028 -5.40702 4.12902 1.000 17.65909 62 THR A O 1
ATOM 448 N N . ASP A 1 63 ? -8.46864 -5.55440 2.03133 1.000 15.95415 63 ASP A N 1
ATOM 449 C CA . ASP A 1 63 ? -7.39870 -4.70275 1.51672 1.000 18.13374 63 ASP A CA 1
ATOM 450 C C . ASP A 1 63 ? -7.49314 -3.29848 2.09704 1.000 16.19200 63 ASP A C 1
ATOM 451 O O . ASP A 1 63 ? -6.47139 -2.66748 2.39233 1.000 18.60999 63 ASP A O 1
ATOM 456 N N . ILE A 1 64 ? -8.71578 -2.79074 2.25944 1.000 15.77119 64 ILE A N 1
ATOM 457 C CA . ILE A 1 64 ? -8.90346 -1.45724 2.81928 1.000 16.60962 64 ILE A CA 1
ATOM 458 C C . ILE A 1 64 ? -8.44060 -1.41333 4.26708 1.000 15.43421 64 ILE A C 1
ATOM 459 O O . ILE A 1 64 ? -7.74008 -0.48261 4.67823 1.000 17.45399 64 ILE A O 1
ATOM 464 N N . TYR A 1 65 ? -8.82925 -2.41167 5.06288 1.000 16.29957 65 TYR A N 1
ATOM 465 C CA . TYR A 1 65 ? -8.39224 -2.46457 6.45222 1.000 16.37947 65 TYR A CA 1
ATOM 466 C C . TYR A 1 65 ? -6.87811 -2.62499 6.54987 1.000 16.41384 65 TYR A C 1
ATOM 467 O O . TYR A 1 65 ? -6.24462 -2.03497 7.43292 1.000 15.17159 65 TYR A O 1
ATOM 476 N N . ARG A 1 66 ? -6.28030 -3.41874 5.65485 1.000 15.41785 66 ARG A N 1
ATOM 477 C CA . ARG A 1 66 ? -4.83496 -3.64140 5.70678 1.000 16.26514 66 ARG A CA 1
ATOM 478 C C . ARG A 1 66 ? -4.06456 -2.38170 5.31952 1.000 18.67685 66 ARG A C 1
ATOM 479 O O . ARG A 1 66 ? -3.18194 -1.93066 6.05826 1.000 17.45125 66 ARG A O 1
ATOM 487 N N . GLU A 1 67 ? -4.39394 -1.79403 4.16551 1.000 17.60585 67 GLU A N 1
ATOM 488 C CA . GLU A 1 67 ? -3.62164 -0.67246 3.63595 1.000 20.80388 67 GLU A CA 1
ATOM 489 C C . GLU A 1 67 ? -3.96929 0.65061 4.30691 1.000 22.95385 67 GLU A C 1
ATOM 490 O O . GLU A 1 67 ? -3.08084 1.47253 4.56366 1.000 19.88752 67 GLU A O 1
ATOM 496 N N . ASN A 1 68 ? -5.24748 0.89923 4.56485 1.000 17.07040 68 ASN A N 1
ATOM 497 C CA . ASN A 1 68 ? -5.67032 2.22310 4.99161 1.000 21.44744 68 ASN A CA 1
ATOM 498 C C . ASN A 1 68 ? -5.89444 2.33216 6.48904 1.000 20.79497 68 ASN A C 1
ATOM 499 O O . ASN A 1 68 ? -6.25391 3.41083 6.96926 1.000 18.84185 68 ASN A O 1
ATOM 504 N N . TYR A 1 69 ? -5.68200 1.25659 7.24041 1.000 16.97231 69 TYR A N 1
ATOM 505 C CA . TYR A 1 69 ? -5.85038 1.34231 8.68308 1.000 18.86950 69 TYR A CA 1
ATOM 506 C C . TYR A 1 69 ? -4.65135 0.71900 9.38286 1.000 17.49655 69 TYR A C 1
ATOM 507 O O . TYR A 1 69 ? -3.87832 1.43180 10.02922 1.000 19.35097 69 TYR A O 1
ATOM 516 N N . TRP A 1 70 ? -4.46719 -0.59400 9.21932 1.000 13.02479 70 TRP A N 1
ATOM 517 C CA . TRP A 1 70 ? -3.32049 -1.28221 9.81165 1.000 17.20205 70 TRP A CA 1
ATOM 518 C C . TRP A 1 70 ? -1.99807 -0.63543 9.40078 1.000 18.54542 70 TRP A C 1
ATOM 519 O O . TRP A 1 70 ? -1.16618 -0.30295 10.25428 1.000 17.07026 70 TRP A O 1
ATOM 530 N N . ASN A 1 71 ? -1.78127 -0.44697 8.09400 1.000 19.28477 71 ASN A N 1
ATOM 531 C CA . ASN A 1 71 ? -0.51909 0.13763 7.64395 1.000 16.74242 71 ASN A CA 1
ATOM 532 C C . ASN A 1 71 ? -0.39739 1.60859 8.02870 1.000 17.92997 71 ASN A C 1
ATOM 533 O O . ASN A 1 71 ? 0.71537 2.09196 8.26334 1.000 18.67831 71 ASN A O 1
ATOM 538 N N . LYS A 1 72 ? -1.51229 2.33705 8.10403 1.000 19.39675 72 LYS A N 1
ATOM 539 C CA . LYS A 1 72 ? -1.45068 3.75617 8.44239 1.000 21.58161 72 LYS A CA 1
ATOM 540 C C . LYS A 1 72 ? -1.22275 4.01116 9.92862 1.000 21.07837 72 LYS A C 1
ATOM 541 O O . LYS A 1 72 ? -0.97642 5.15929 10.31385 1.000 20.67303 72 LYS A O 1
ATOM 547 N N . VAL A 1 73 ? -1.30614 2.98582 10.77077 1.000 17.32485 73 VAL A N 1
ATOM 548 C CA . VAL A 1 73 ? -0.88408 3.08384 12.16066 1.000 18.84379 73 VAL A CA 1
ATOM 549 C C . VAL A 1 73 ? 0.38609 2.27722 12.41285 1.000 18.12636 73 VAL A C 1
ATOM 550 O O . VAL A 1 73 ? 0.75680 2.05204 13.57302 1.000 16.36105 73 VAL A O 1
ATOM 554 N N . ALA A 1 74 ? 1.06023 1.83640 11.34544 1.000 15.81420 74 ALA A N 1
ATOM 555 C CA . ALA A 1 74 ? 2.30268 1.06324 11.42306 1.000 19.61141 74 ALA A CA 1
ATOM 556 C C . ALA A 1 74 ? 2.13918 -0.15388 12.32867 1.000 19.54480 74 ALA A C 1
ATOM 557 O O . ALA A 1 74 ? 2.97049 -0.42979 13.19789 1.000 16.05090 74 ALA A O 1
ATOM 559 N N . GLY A 1 75 ? 1.04739 -0.89247 12.09998 1.000 17.77210 75 GLY A N 1
ATOM 560 C CA . GLY A 1 75 ? 0.71040 -2.00984 12.96982 1.000 17.10611 75 GLY A CA 1
ATOM 561 C C . GLY A 1 75 ? 1.80851 -3.05057 13.06261 1.000 18.02732 75 GLY A C 1
ATOM 562 O O . GLY A 1 75 ? 2.04814 -3.61734 14.13273 1.000 18.96071 75 GLY A O 1
ATOM 563 N N . ASP A 1 76 ? 2.49165 -3.31633 11.94460 1.000 19.16812 76 ASP A N 1
ATOM 564 C CA . ASP A 1 76 ? 3.59897 -4.26835 11.95516 1.000 20.10090 76 ASP A CA 1
ATOM 565 C C . ASP A 1 76 ? 4.67745 -3.86766 12.94652 1.000 18.98355 76 ASP A C 1
ATOM 566 O O . ASP A 1 76 ? 5.33277 -4.73396 13.53686 1.000 19.29762 76 ASP A O 1
ATOM 571 N N . ASP A 1 77 ? 4.88111 -2.56751 13.13793 1.000 19.04572 77 ASP A N 1
ATOM 572 C CA . ASP A 1 77 ? 5.99529 -2.08530 13.93796 1.000 19.66825 77 ASP A CA 1
ATOM 573 C C . ASP A 1 77 ? 5.61873 -1.76909 15.37891 1.000 21.23489 77 ASP A C 1
ATOM 574 O O . ASP A 1 77 ? 6.51215 -1.69679 16.23002 1.000 20.86930 77 ASP A O 1
ATOM 579 N N . LEU A 1 78 ? 4.33467 -1.59650 15.68049 1.000 17.24361 78 LEU A N 1
ATOM 580 C CA . LEU A 1 78 ? 3.93826 -1.34733 17.05666 1.000 16.20585 78 LEU A CA 1
ATOM 581 C C . LEU A 1 78 ? 4.07730 -2.62790 17.88236 1.000 19.32067 78 LEU A C 1
ATOM 582 O O . LEU A 1 78 ? 4.01492 -3.73560 17.34020 1.000 17.17114 78 LEU A O 1
ATOM 587 N N . PRO A 1 79 ? 4.29251 -2.50544 19.19367 1.000 17.64745 79 PRO A N 1
ATOM 588 C CA . PRO A 1 79 ? 4.32062 -3.70021 20.04543 1.000 19.36955 79 PRO A CA 1
ATOM 589 C C . PRO A 1 79 ? 2.99873 -4.44889 19.96843 1.000 19.33083 79 PRO A C 1
ATOM 590 O O . PRO A 1 79 ? 1.94141 -3.86372 19.71291 1.000 16.20181 79 PRO A O 1
ATOM 594 N N . ALA A 1 80 ? 3.07337 -5.76132 20.17860 1.000 16.12945 80 ALA A N 1
ATOM 595 C CA . ALA A 1 80 ? 1.86730 -6.57221 20.24977 1.000 21.71512 80 ALA A CA 1
ATOM 596 C C . ALA A 1 80 ? 0.92766 -6.02051 21.31493 1.000 18.49568 80 ALA A C 1
ATOM 597 O O . ALA A 1 80 ? 1.36071 -5.60004 22.39236 1.000 20.36970 80 ALA A O 1
ATOM 599 N N . GLY A 1 81 ? -0.35493 -6.01136 21.00463 1.000 17.92231 81 GLY A N 1
ATOM 600 C CA . GLY A 1 81 ? -1.35505 -5.40336 21.87725 1.000 16.65945 81 GLY A CA 1
ATOM 601 C C . GLY A 1 81 ? -1.55487 -3.92554 21.64038 1.000 18.34859 81 GLY A C 1
ATOM 602 O O . GLY A 1 81 ? -2.68358 -3.47026 21.45737 1.000 19.53459 81 GLY A O 1
ATOM 603 N N . VAL A 1 82 ? -0.46328 -3.15656 21.66654 1.000 18.70395 82 VAL A N 1
ATOM 604 C CA . VAL A 1 82 ? -0.53592 -1.75706 21.26069 1.000 20.71684 82 VAL A CA 1
ATOM 605 C C . VAL A 1 82 ? -1.06268 -1.65243 19.83688 1.000 15.97482 82 VAL A C 1
ATOM 606 O O . VAL A 1 82 ? -1.87192 -0.77095 19.52152 1.000 15.49500 82 VAL A O 1
ATOM 610 N N . ASP A 1 83 ? -0.60710 -2.55026 18.95635 1.000 16.43829 83 ASP A N 1
ATOM 611 C CA . ASP A 1 83 ? -1.07422 -2.54763 17.57395 1.000 16.49398 83 ASP A CA 1
ATOM 612 C C . ASP A 1 83 ? -2.59167 -2.68464 17.50481 1.000 15.62127 83 ASP A C 1
ATOM 613 O O . ASP A 1 83 ? -3.26090 -1.91533 16.80648 1.000 17.65081 83 ASP A O 1
ATOM 618 N N . HIS A 1 84 ? -3.15706 -3.63447 18.25760 1.000 14.73113 84 HIS A N 1
AT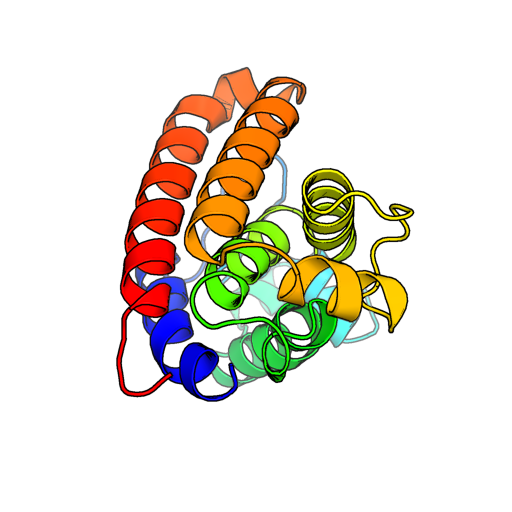OM 619 C CA . HIS A 1 84 ? -4.59734 -3.87536 18.18574 1.000 18.05163 84 HIS A CA 1
ATOM 620 C C . HIS A 1 84 ? -5.38858 -2.70004 18.74204 1.000 18.52701 84 HIS A C 1
ATOM 621 O O . HIS A 1 84 ? -6.39802 -2.29028 18.15302 1.000 18.07851 84 HIS A O 1
ATOM 628 N N . ALA A 1 85 ? -4.95600 -2.15331 19.88024 1.000 15.12322 85 ALA A N 1
ATOM 629 C CA . ALA A 1 85 ? -5.64237 -1.00233 20.45641 1.000 16.16227 85 ALA A CA 1
ATOM 630 C C . ALA A 1 85 ? -5.63993 0.17793 19.49432 1.000 15.95361 85 ALA A C 1
ATOM 631 O O . ALA A 1 85 ? -6.63791 0.89533 19.37524 1.000 17.63293 85 ALA A O 1
ATOM 633 N N . THR A 1 86 ? -4.51914 0.39854 18.80778 1.000 15.92034 86 THR A N 1
ATOM 634 C CA . THR A 1 86 ? -4.42404 1.51310 17.87523 1.000 15.03056 86 THR A CA 1
ATOM 635 C C . THR A 1 86 ? -5.23781 1.24649 16.61443 1.000 15.85234 86 THR A C 1
ATOM 636 O O . THR A 1 86 ? -5.87825 2.15930 16.07727 1.000 16.17111 86 THR A O 1
ATOM 640 N N . LEU A 1 87 ? -5.24485 -0.00439 16.14529 1.000 15.46764 87 LEU A N 1
ATOM 641 C CA . LEU A 1 87 ? -6.01242 -0.35816 14.95323 1.000 17.44357 87 LEU A CA 1
ATOM 642 C C . LEU A 1 87 ? -7.50470 -0.12299 15.15630 1.000 15.86513 87 LEU A C 1
ATOM 643 O O . LEU A 1 87 ? -8.17572 0.45649 14.29262 1.000 16.12123 87 LEU A O 1
ATOM 648 N N . ASP A 1 88 ? -8.05506 -0.57881 16.28257 1.000 16.43087 88 ASP A N 1
ATOM 649 C CA . ASP A 1 88 ? -9.49362 -0.41409 16.46898 1.000 16.01606 88 ASP A CA 1
ATOM 650 C C . ASP A 1 88 ? -9.87515 1.05677 16.57966 1.000 16.29038 88 ASP A C 1
ATOM 651 O O . ASP A 1 88 ? -10.87992 1.48420 15.99994 1.000 15.60489 88 ASP A O 1
ATOM 656 N N . PHE A 1 89 ? -9.09430 1.83957 17.33097 1.000 14.23244 89 PHE A N 1
ATOM 657 C CA . PHE A 1 89 ? -9.28712 3.28649 17.37054 1.000 16.15625 89 PHE A CA 1
ATOM 658 C C . PHE A 1 89 ? -9.22680 3.87163 15.96181 1.000 16.42842 89 PHE A C 1
ATOM 659 O O . PHE A 1 89 ? -10.07037 4.69267 15.57948 1.000 12.63209 89 PHE A O 1
ATOM 667 N N . ALA A 1 90 ? -8.25821 3.41937 15.15911 1.000 17.81231 90 ALA A N 1
ATOM 668 C CA . ALA A 1 90 ? -8.14589 3.89255 13.78297 1.000 15.40882 90 ALA A CA 1
ATOM 669 C C . ALA A 1 90 ? -9.37494 3.52527 12.96479 1.000 14.81290 90 ALA A C 1
ATOM 670 O O . ALA A 1 90 ? -9.84079 4.32185 12.14334 1.000 15.37198 90 ALA A O 1
ATOM 672 N N . ILE A 1 91 ? -9.90875 2.31867 13.15878 1.000 17.36973 91 ILE A N 1
ATOM 673 C CA . ILE A 1 91 ? -11.09065 1.91617 12.39761 1.000 17.96172 91 ILE A CA 1
ATOM 674 C C . ILE A 1 91 ? -12.27524 2.79990 12.75958 1.000 18.08893 91 ILE A C 1
ATOM 675 O O . ILE A 1 91 ? -13.04236 3.23199 11.88981 1.000 16.69071 91 ILE A O 1
ATOM 680 N N . HIS A 1 92 ? -12.41103 3.11844 14.04501 1.000 16.96170 92 HIS A N 1
ATOM 681 C CA . HIS A 1 92 ? -13.57016 3.84235 14.55238 1.000 19.24457 92 HIS A CA 1
ATOM 682 C C . HIS A 1 92 ? -13.49957 5.33709 14.26736 1.000 18.07996 92 HIS A C 1
ATOM 683 O O . HIS A 1 92 ? -14.53489 5.96336 14.01073 1.000 19.97092 92 HIS A O 1
ATOM 690 N N . SER A 1 93 ? -12.30182 5.92250 14.29995 1.000 16.32831 93 SER A N 1
ATOM 691 C CA . SER A 1 93 ? -12.14914 7.37225 14.26557 1.000 16.47126 93 SER A CA 1
ATOM 692 C C . SER A 1 93 ? -11.10444 7.84032 13.26204 1.000 16.90132 93 SER A C 1
ATOM 693 O O . SER A 1 93 ? -10.80380 9.03853 13.21853 1.000 17.79366 93 SER A O 1
ATOM 696 N N . GLY A 1 94 ? -10.53719 6.94103 12.46543 1.000 15.08174 94 GLY A N 1
ATOM 697 C CA . GLY A 1 94 ? -9.53926 7.32614 11.49644 1.000 17.06193 94 GLY A CA 1
ATOM 698 C C . GLY A 1 94 ? -8.12878 7.15651 12.02464 1.000 18.01908 94 GLY A C 1
ATOM 699 O O . GLY A 1 94 ? -7.85611 7.35207 13.21444 1.000 18.02782 94 GLY A O 1
ATOM 700 N N . PRO A 1 95 ? -7.20096 6.78742 11.13704 1.000 18.74479 95 PRO A N 1
ATOM 701 C CA . PRO A 1 95 ? -5.81889 6.53882 11.57826 1.000 19.55277 95 PRO A CA 1
ATOM 702 C C . PRO A 1 95 ? -5.13097 7.76269 12.14669 1.000 17.58066 95 PRO A C 1
ATOM 703 O O . PRO A 1 95 ? -4.29464 7.62201 13.04521 1.000 19.36335 95 PRO A O 1
ATOM 707 N N . ALA A 1 96 ? -5.43518 8.95803 11.63949 1.000 16.74709 96 ALA A N 1
ATOM 708 C CA . ALA A 1 96 ? -4.75935 10.15499 12.13139 1.000 19.61244 96 ALA A CA 1
ATOM 709 C C . ALA A 1 96 ? -5.11888 10.42741 13.58645 1.000 19.96736 96 ALA A C 1
ATOM 710 O O . ALA A 1 96 ? -4.23953 10.68223 14.41678 1.000 18.49249 96 ALA A O 1
ATOM 712 N N . ARG A 1 97 ? -6.41153 10.36529 13.91676 1.000 17.67979 97 ARG A N 1
ATOM 713 C CA . ARG A 1 97 ? -6.84039 10.62801 15.28789 1.000 20.96807 97 ARG A CA 1
ATOM 714 C C . ARG A 1 97 ? -6.31244 9.56850 16.24883 1.000 18.19967 97 ARG A C 1
ATOM 715 O O . ARG A 1 97 ? -5.93986 9.88218 17.38774 1.000 17.00039 97 ARG A O 1
ATOM 723 N N . ALA A 1 98 ? -6.27261 8.30952 15.81251 1.000 16.17761 98 ALA A N 1
ATOM 724 C CA . ALA A 1 98 ? -5.75642 7.25347 16.67588 1.000 17.58691 98 ALA A CA 1
ATOM 725 C C . ALA A 1 98 ? -4.26961 7.45359 16.94819 1.000 19.19221 98 ALA A C 1
ATOM 726 O O . ALA A 1 98 ? -3.82123 7.35856 18.09806 1.000 17.89154 98 ALA A O 1
ATOM 728 N N . VAL A 1 99 ? -3.49147 7.75006 15.90079 1.000 16.83887 99 VAL A N 1
ATOM 729 C CA . VAL A 1 99 ? -2.05369 7.94402 16.07219 1.000 16.76907 99 VAL A CA 1
ATOM 730 C C . VAL A 1 99 ? -1.77304 9.20836 16.88261 1.000 19.22687 99 VAL A C 1
ATOM 731 O O . VAL A 1 99 ? -0.84205 9.24177 17.69758 1.000 17.93273 99 VAL A O 1
ATOM 735 N N . LYS A 1 100 ? -2.57476 10.26228 16.68376 1.000 16.79439 100 LYS A N 1
ATOM 736 C CA . LYS A 1 100 ? -2.41400 11.47663 17.48289 1.000 20.11929 100 LYS A CA 1
ATOM 737 C C . LYS A 1 100 ? -2.59602 11.18913 18.96930 1.000 23.08153 100 LYS A C 1
ATOM 738 O O . LYS A 1 100 ? -1.85930 11.72168 19.81117 1.000 17.84745 100 LYS A O 1
ATOM 744 N N . MET A 1 101 ? -3.56978 10.34190 19.31148 1.000 18.26262 101 MET A N 1
ATOM 745 C CA . MET A 1 101 ? -3.79558 10.01035 20.71273 1.000 19.00517 101 MET A CA 1
ATOM 746 C C . MET A 1 101 ? -2.69185 9.10997 21.25272 1.000 18.79991 101 MET A C 1
ATOM 747 O O . MET A 1 101 ? -2.29582 9.23804 22.41704 1.000 15.22503 101 MET A O 1
ATOM 752 N N . LEU A 1 102 ? -2.19135 8.18534 20.42788 1.000 15.25756 102 LEU A N 1
ATOM 753 C CA . LEU A 1 102 ? -1.04413 7.38555 20.83973 1.000 18.04401 102 LEU A CA 1
ATOM 754 C C . LEU A 1 102 ? 0.16788 8.27289 21.07981 1.000 18.35990 102 LEU A C 1
ATOM 755 O O . LEU A 1 102 ? 0.93549 8.05081 22.02521 1.000 18.09993 102 LEU A O 1
ATOM 760 N N . GLN A 1 103 ? 0.34352 9.29521 20.23801 1.000 18.33720 103 GLN A N 1
ATOM 761 C CA . GLN A 1 103 ? 1.44627 10.23352 20.41484 1.000 19.51342 103 GLN A CA 1
ATOM 762 C C . GLN A 1 103 ? 1.27370 11.04460 21.69603 1.000 21.92310 103 GLN A C 1
ATOM 763 O O . GLN A 1 103 ? 2.24652 11.28565 22.42217 1.000 23.22314 103 GLN A O 1
ATOM 769 N N . LYS A 1 104 ? 0.03946 11.45147 22.00120 1.000 20.35233 104 LYS A N 1
ATOM 770 C CA . LYS A 1 104 ? -0.23069 12.13722 23.26269 1.000 22.73963 104 LYS A CA 1
ATOM 771 C C . LYS A 1 104 ? 0.12269 11.25565 24.45611 1.000 23.42112 104 LYS A C 1
ATOM 772 O O . LYS A 1 104 ? 0.70347 11.72897 25.43990 1.000 25.29330 104 LYS A O 1
ATOM 778 N N . VAL A 1 105 ? -0.19469 9.96148 24.37265 1.000 24.74129 105 VAL A N 1
ATOM 779 C CA . VAL A 1 105 ? 0.06874 9.04502 25.47854 1.000 23.44833 105 VAL A CA 1
ATOM 780 C C . VAL A 1 105 ? 1.56763 8.86704 25.69838 1.000 23.33122 105 VAL A C 1
ATOM 781 O O . VAL A 1 105 ? 2.04216 8.87109 26.83981 1.000 23.27433 105 VAL A O 1
ATOM 785 N N . VAL A 1 106 ? 2.34057 8.70151 24.61839 1.000 22.79942 106 VAL A N 1
ATOM 786 C CA . VAL A 1 106 ? 3.77681 8.47682 24.75487 1.000 22.18432 106 VAL A CA 1
ATOM 787 C C . VAL A 1 106 ? 4.57182 9.77496 24.77974 1.000 23.05138 106 VAL A C 1
ATOM 788 O O . VAL A 1 106 ? 5.79749 9.73504 24.95300 1.000 21.16656 106 VAL A O 1
ATOM 792 N N . GLY A 1 107 ? 3.91822 10.92155 24.60665 1.000 23.59356 107 GLY A N 1
ATOM 793 C CA . GLY A 1 107 ? 4.55426 12.20888 24.81080 1.000 24.13136 107 GLY A CA 1
ATOM 794 C C . GLY A 1 107 ? 5.39793 12.73198 23.66622 1.000 27.06141 107 GLY A C 1
ATOM 795 O O . GLY A 1 107 ? 6.51370 13.21304 23.88805 1.000 24.86083 107 GLY A O 1
ATOM 796 N N . VAL A 1 108 ? 4.88332 12.66218 22.43860 1.000 23.65030 108 VAL A N 1
ATOM 797 C CA . VAL A 1 108 ? 5.56057 13.22200 21.27580 1.000 25.99143 108 VAL A CA 1
ATOM 798 C C . VAL A 1 108 ? 4.57375 14.10771 20.52235 1.000 23.63655 108 VAL A C 1
ATOM 799 O O . VAL A 1 108 ? 3.37495 14.11787 20.80181 1.000 21.98284 108 VAL A O 1
ATOM 803 N N . ASP A 1 109 ? 5.10211 14.86630 19.56271 1.000 22.75405 109 ASP A N 1
ATOM 804 C CA . ASP A 1 109 ? 4.26570 15.73751 18.74457 1.000 26.61819 109 ASP A CA 1
ATOM 805 C C . ASP A 1 109 ? 3.13529 14.94466 18.09934 1.000 23.91043 109 ASP A C 1
ATOM 806 O O . ASP A 1 109 ? 3.35474 13.86451 17.54506 1.000 21.90506 109 ASP A O 1
ATOM 811 N N . GLN A 1 110 ? 1.91989 15.48362 18.17342 1.000 22.86550 110 GLN A N 1
ATOM 812 C CA . GLN A 1 110 ? 0.74025 14.80196 17.64232 1.000 22.64745 110 GLN A CA 1
ATOM 813 C C . GLN A 1 110 ? 0.53396 15.22999 16.19567 1.000 22.42166 110 GLN A C 1
ATOM 814 O O . GLN A 1 110 ? -0.17900 16.19089 15.90484 1.000 25.73340 110 GLN A O 1
ATOM 820 N N . ASP A 1 111 ? 1.15216 14.50037 15.26925 1.000 20.81768 111 ASP A N 1
ATOM 821 C CA . ASP A 1 111 ? 0.98101 14.77624 13.84966 1.000 20.30792 111 ASP A CA 1
ATOM 822 C C . ASP A 1 111 ? 0.20496 13.68758 13.11554 1.000 21.63560 111 ASP A C 1
ATOM 823 O O . ASP A 1 111 ? -0.06339 13.83901 11.91931 1.000 19.79191 111 ASP A O 1
ATOM 828 N N . GLY A 1 112 ? -0.15758 12.59838 13.79228 1.000 20.27102 112 GLY A N 1
ATOM 829 C CA . GLY A 1 112 ? -1.00557 11.58369 13.19935 1.000 19.22279 112 GLY A CA 1
ATOM 830 C C . GLY A 1 112 ? -0.30332 10.55462 12.34399 1.000 18.79308 112 GLY A C 1
ATOM 831 O O . GLY A 1 112 ? -0.98440 9.73762 11.71197 1.000 17.16495 112 GLY A O 1
ATOM 832 N N . VAL A 1 113 ? 1.03152 10.55579 12.31068 1.000 17.45479 113 VAL A N 1
ATOM 833 C CA . VAL A 1 113 ? 1.81783 9.64766 11.47927 1.000 20.63510 113 VAL A CA 1
ATOM 834 C C . VAL A 1 113 ? 2.95110 9.07667 12.32332 1.000 19.26154 113 VAL A C 1
ATOM 835 O O . VAL A 1 113 ? 3.64937 9.82547 13.01413 1.000 19.07334 113 VAL A O 1
ATOM 839 N N . ILE A 1 114 ? 3.13851 7.76168 12.26260 1.000 18.71967 114 ILE A N 1
ATOM 840 C CA . ILE A 1 114 ? 4.16934 7.09219 13.05452 1.000 20.67696 114 ILE A CA 1
ATOM 841 C C . ILE A 1 114 ? 5.52317 7.31299 12.38741 1.000 20.39349 114 ILE A C 1
ATOM 842 O O . ILE A 1 114 ? 5.80472 6.75298 11.32331 1.000 21.94135 114 ILE A O 1
ATOM 847 N N . GLY A 1 115 ? 6.37819 8.11709 13.01925 1.000 18.12308 115 GLY A N 1
ATOM 848 C CA . GLY A 1 115 ? 7.74507 8.28639 12.60188 1.000 20.20229 115 GLY A CA 1
ATOM 849 C C . GLY A 1 115 ? 8.72690 7.77725 13.64244 1.000 21.93873 115 GLY A C 1
ATOM 850 O O . GLY A 1 115 ? 8.36078 7.08848 14.59790 1.000 18.39712 115 GLY A O 1
ATOM 851 N N . ALA A 1 116 ? 9.99591 8.15463 13.45559 1.000 18.31326 116 ALA A N 1
ATOM 852 C CA . ALA A 1 116 ? 11.05712 7.63476 14.31670 1.000 20.51679 116 ALA A CA 1
ATOM 853 C C . ALA A 1 116 ? 10.86686 8.06146 15.76998 1.000 20.00822 116 ALA A C 1
ATOM 854 O O . ALA A 1 116 ? 11.05486 7.25403 16.68650 1.000 20.72091 116 ALA A O 1
ATOM 856 N N . LYS A 1 117 ? 10.49528 9.32491 16.00570 1.000 18.88514 117 LYS A N 1
ATOM 857 C CA . LYS A 1 117 ? 10.31385 9.79077 17.38040 1.000 19.46666 117 LYS A CA 1
ATOM 858 C C . LYS A 1 117 ? 9.16364 9.07337 18.07143 1.000 22.21900 117 LYS A C 1
ATOM 859 O O . LYS A 1 117 ? 9.22729 8.82197 19.28436 1.000 17.22385 117 LYS A O 1
ATOM 865 N N . THR A 1 118 ? 8.10823 8.73974 17.32649 1.000 16.63896 118 THR A N 1
ATOM 866 C CA . THR A 1 118 ? 6.99137 8.02283 17.93147 1.000 19.70987 118 THR A CA 1
ATOM 867 C C . THR A 1 118 ? 7.38878 6.59467 18.28739 1.000 18.29243 118 THR A C 1
ATOM 868 O O . THR A 1 118 ? 7.09344 6.11624 19.38800 1.000 20.49615 118 THR A O 1
ATOM 872 N N . LEU A 1 119 ? 8.06720 5.90071 17.36694 1.000 17.78056 119 LEU A N 1
ATOM 873 C CA . LEU A 1 119 ? 8.49056 4.52979 17.63171 1.000 16.92025 119 LEU A CA 1
ATOM 874 C C . LEU A 1 119 ? 9.42896 4.46541 18.8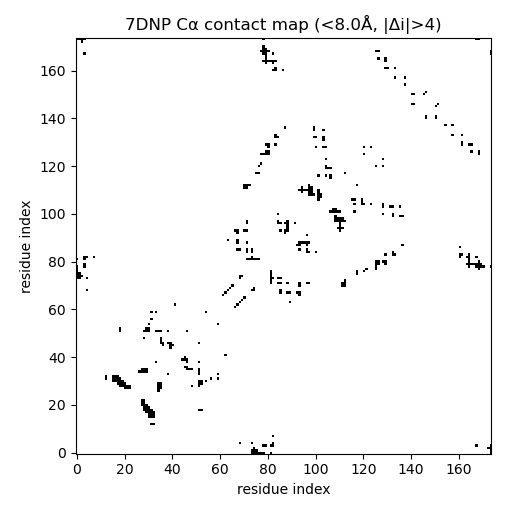2774 1.000 21.56217 119 LEU A C 1
ATOM 875 O O . LEU A 1 119 ? 9.33436 3.54580 19.64936 1.000 19.09812 119 LEU A O 1
ATOM 880 N N . ALA A 1 120 ? 10.34273 5.43556 18.94275 1.000 18.39881 120 ALA A N 1
ATOM 881 C CA . ALA A 1 120 ? 11.27456 5.43936 20.06690 1.000 18.47742 120 ALA A CA 1
ATOM 882 C C . ALA A 1 120 ? 10.53945 5.59529 21.39144 1.000 20.82401 120 ALA A C 1
ATOM 883 O O . ALA A 1 120 ? 10.81389 4.86584 22.35123 1.000 24.71009 120 ALA A O 1
ATOM 885 N N . ALA A 1 121 ? 9.58584 6.52897 21.45468 1.000 23.70822 121 ALA A N 1
ATOM 886 C CA . ALA A 1 121 ? 8.84577 6.76724 22.68896 1.000 21.15257 121 ALA A CA 1
ATOM 887 C C . ALA A 1 121 ? 7.92463 5.60526 23.03249 1.000 23.71945 121 ALA A C 1
ATOM 888 O O . ALA A 1 121 ? 7.73109 5.29924 24.21478 1.000 22.10830 121 ALA A O 1
ATOM 890 N N . VAL A 1 122 ? 7.33746 4.95867 22.02412 1.000 19.74179 122 VAL A N 1
ATOM 891 C CA . VAL A 1 122 ? 6.50342 3.78998 22.28449 1.000 21.15892 122 VAL A CA 1
ATOM 892 C C . VAL A 1 122 ? 7.33573 2.66994 22.89440 1.000 21.75380 122 VAL A C 1
ATOM 893 O O . VAL A 1 122 ? 6.92226 2.02437 23.86422 1.000 21.37348 122 VAL A O 1
ATOM 897 N N . ARG A 1 123 ? 8.52416 2.43064 22.35110 1.000 22.05370 123 ARG A N 1
ATOM 898 C CA . ARG A 1 123 ? 9.35507 1.33243 22.82686 1.000 25.45109 123 ARG A CA 1
ATOM 899 C C . ARG A 1 123 ? 10.05191 1.63232 24.14876 1.000 22.37786 123 ARG A C 1
ATOM 900 O O . ARG A 1 123 ? 10.68697 0.73286 24.70922 1.000 26.39414 123 ARG A O 1
ATOM 908 N N . LYS A 1 124 ? 9.94037 2.85415 24.66639 1.000 24.24441 124 LYS A N 1
ATOM 909 C CA . LYS A 1 124 ? 10.46816 3.18795 25.98328 1.000 24.89985 124 LYS A CA 1
ATOM 910 C C . LYS A 1 124 ? 9.45541 2.98720 27.10302 1.000 25.39041 124 LYS A C 1
ATOM 911 O O . LYS A 1 124 ? 9.82053 3.12103 28.27582 1.000 24.78368 124 LYS A O 1
ATOM 917 N N . MET A 1 125 ? 8.20402 2.67754 26.77599 1.000 23.77694 125 MET A N 1
ATOM 918 C CA . MET A 1 125 ? 7.14698 2.49879 27.75788 1.000 24.69116 125 MET A CA 1
ATOM 919 C C . MET A 1 125 ? 6.66018 1.05714 27.74645 1.000 23.78193 125 MET A C 1
ATOM 920 O O . MET A 1 125 ? 6.82514 0.32940 26.76319 1.000 23.16592 125 MET A O 1
ATOM 925 N N . ALA A 1 126 ? 6.04464 0.65522 28.85507 1.000 24.06450 126 ALA A N 1
ATOM 926 C CA . ALA A 1 126 ? 5.45848 -0.67377 28.94429 1.000 22.36722 126 ALA A CA 1
ATOM 927 C C . ALA A 1 126 ? 4.25275 -0.77534 28.01946 1.000 21.34002 126 ALA A C 1
ATOM 928 O O . ALA A 1 126 ? 3.45948 0.16263 27.90465 1.000 19.82932 126 ALA A O 1
ATOM 930 N N . ALA A 1 127 ? 4.11323 -1.92963 27.36081 1.000 21.46929 127 ALA A N 1
ATOM 931 C CA . ALA A 1 127 ? 3.07208 -2.07534 26.34764 1.000 20.77122 127 ALA A CA 1
ATOM 932 C C . ALA A 1 127 ? 1.68002 -2.04782 26.96646 1.000 23.46169 127 ALA A C 1
ATOM 933 O O . ALA A 1 127 ? 0.77150 -1.40442 26.42825 1.000 19.89008 127 ALA A O 1
ATOM 935 N N . ASP A 1 128 ? 1.48437 -2.73556 28.09381 1.000 20.57775 128 ASP A N 1
ATOM 936 C CA . ASP A 1 128 ? 0.15635 -2.72857 28.69907 1.000 25.41187 128 ASP A CA 1
ATOM 937 C C . ASP A 1 128 ? -0.17829 -1.36437 29.29082 1.000 23.82129 128 ASP A C 1
ATOM 938 O O . ASP A 1 128 ? -1.35321 -0.98571 29.34347 1.000 22.27442 128 ASP A O 1
ATOM 943 N N . ARG A 1 129 ? 0.83493 -0.60120 29.70876 1.000 20.79027 129 ARG A N 1
ATOM 944 C CA . ARG A 1 129 ? 0.59013 0.77311 30.13122 1.000 23.70011 129 ARG A CA 1
ATOM 945 C C . ARG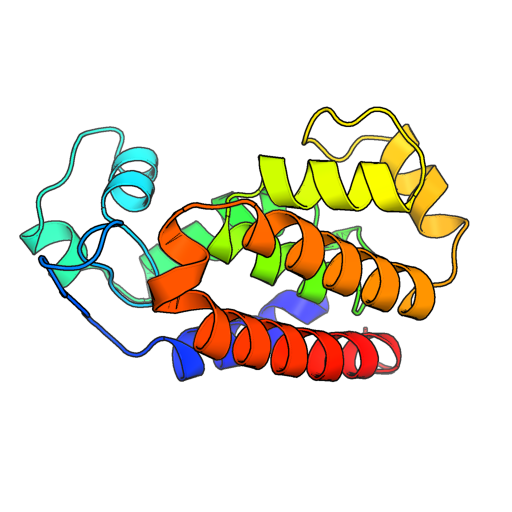 A 1 129 ? 0.13155 1.63349 28.95829 1.000 22.84020 129 ARG A C 1
ATOM 946 O O . ARG A 1 129 ? -0.81475 2.42027 29.08985 1.000 20.58007 129 ARG A O 1
ATOM 954 N N . ILE A 1 130 ? 0.79188 1.50012 27.80460 1.000 19.97779 130 ILE A N 1
ATOM 955 C CA . ILE A 1 130 ? 0.35130 2.21361 26.60769 1.000 20.01059 130 ILE A CA 1
ATOM 956 C C . ILE A 1 130 ? -1.08466 1.84091 26.26628 1.000 18.45916 130 ILE A C 1
ATOM 957 O O . ILE A 1 130 ? -1.91443 2.71116 25.96738 1.000 19.67721 130 ILE A O 1
ATOM 962 N N . ILE A 1 131 ? -1.40245 0.54419 26.31855 1.000 16.97188 131 ILE A N 1
ATOM 963 C CA . ILE A 1 131 ? -2.74379 0.08127 25.96745 1.000 20.54621 131 ILE A CA 1
ATOM 964 C C . ILE A 1 131 ? -3.78526 0.71445 26.88068 1.000 20.14428 131 ILE A C 1
ATOM 965 O O . ILE A 1 131 ? -4.81726 1.21668 26.41797 1.000 17.97250 131 ILE A O 1
ATOM 970 N N . ASN A 1 132 ? -3.53193 0.69631 28.19509 1.000 16.77701 132 ASN A N 1
ATOM 971 C CA . ASN A 1 132 ? -4.50858 1.23720 29.13638 1.000 20.33372 132 ASN A CA 1
ATOM 972 C C . ASN A 1 132 ? -4.65508 2.74171 28.97391 1.000 20.32374 132 ASN A C 1
ATOM 973 O O . ASN A 1 132 ? -5.77655 3.26623 28.99235 1.000 18.85053 132 ASN A O 1
ATOM 978 N N . GLU A 1 133 ? -3.53785 3.45364 28.80526 1.000 14.66037 133 GLU A N 1
ATOM 979 C CA . GLU A 1 133 ? -3.61188 4.90712 28.70258 1.000 17.88110 133 GLU A CA 1
ATOM 980 C C . GLU A 1 133 ? -4.23555 5.35115 27.38536 1.000 20.07469 133 GLU A C 1
ATOM 981 O O . GLU A 1 133 ? -4.93483 6.36929 27.34966 1.000 15.57200 133 GLU A O 1
ATOM 987 N N . LEU A 1 134 ? -4.00304 4.60372 26.30045 1.000 18.70776 134 LEU A N 1
ATOM 988 C CA . LEU A 1 134 ? -4.62500 4.94755 25.02486 1.000 17.64170 134 LEU A CA 1
ATOM 989 C C . LEU A 1 134 ? -6.13013 4.70780 25.06280 1.000 15.10858 134 LEU A C 1
ATOM 990 O O . LEU A 1 134 ? -6.90676 5.52797 24.55977 1.000 18.66354 134 LEU A O 1
ATOM 995 N N . CYS A 1 135 ? -6.56419 3.59477 25.65776 1.000 15.76169 135 CYS A N 1
ATOM 996 C CA . CYS A 1 135 ? -7.99688 3.33559 25.74614 1.000 17.89374 135 CYS A CA 1
ATOM 997 C C . CYS A 1 135 ? -8.68956 4.34675 26.65939 1.000 18.24320 135 CYS A C 1
ATOM 998 O O . CYS A 1 135 ? -9.82542 4.75547 26.38816 1.000 15.69619 135 CYS A O 1
ATOM 1001 N N . ASP A 1 136 ? -8.01991 4.77423 27.73676 1.000 15.18148 136 ASP A N 1
ATOM 1002 C CA . ASP A 1 136 ? -8.56989 5.83299 28.58277 1.000 19.39948 136 ASP A CA 1
ATOM 1003 C C . ASP A 1 136 ? -8.66655 7.14261 27.81264 1.000 17.74032 136 ASP A C 1
ATOM 1004 O O . ASP A 1 136 ? -9.69009 7.83501 27.86043 1.000 16.67844 136 ASP A O 1
ATOM 1009 N N . ALA A 1 137 ? -7.58441 7.51647 27.12427 1.000 16.35764 137 ALA A N 1
ATOM 1010 C CA . ALA A 1 137 ? -7.58580 8.74482 26.33464 1.000 17.74007 137 ALA A CA 1
ATOM 1011 C C . ALA A 1 137 ? -8.63405 8.70143 25.23040 1.000 17.43900 137 ALA A C 1
ATOM 1012 O O . ALA A 1 137 ? -9.19117 9.74064 24.85826 1.000 16.36043 137 ALA A O 1
ATOM 1014 N N . ARG A 1 138 ? -8.91612 7.51143 24.69751 1.000 16.64566 138 ARG A N 1
ATOM 1015 C CA . ARG A 1 138 ? -9.96234 7.37583 23.69102 1.000 17.14733 138 ARG A CA 1
ATOM 1016 C C . ARG A 1 138 ? -11.33371 7.65468 24.29283 1.000 18.97091 138 ARG A C 1
ATOM 1017 O O . ARG A 1 138 ? -12.15007 8.37593 23.70418 1.000 17.28835 138 ARG A O 1
ATOM 1025 N N . LEU A 1 139 ? -11.60207 7.08501 25.47048 1.000 20.75393 139 LEU A N 1
ATOM 1026 C CA . LEU A 1 139 ? -12.87342 7.32193 26.14738 1.000 21.00384 139 LEU A CA 1
ATOM 1027 C C . LEU A 1 139 ? -13.05626 8.79580 26.48153 1.000 18.78599 139 LEU A C 1
ATOM 1028 O O . LEU A 1 139 ? -14.14391 9.35498 26.29260 1.000 17.66810 139 LEU A O 1
ATOM 1033 N N . ALA A 1 140 ? -12.00259 9.43890 26.98814 1.000 19.11828 140 ALA A N 1
ATOM 1034 C CA . ALA A 1 140 ? -12.08532 10.85771 27.31571 1.000 21.40253 140 ALA A CA 1
ATOM 1035 C C . ALA A 1 140 ? -12.35147 11.69684 26.07125 1.000 20.81078 140 ALA A C 1
ATOM 1036 O O . ALA A 1 140 ? -13.08565 12.69262 26.12719 1.000 16.05756 140 ALA A O 1
ATOM 1038 N N . TRP A 1 141 ? -11.76846 11.30837 24.93483 1.000 15.90048 141 TRP A N 1
ATOM 1039 C CA . TRP A 1 141 ? -11.98798 12.06900 23.70912 1.000 19.21863 141 TRP A CA 1
ATOM 1040 C C . TRP A 1 141 ? -13.39757 11.85313 23.16587 1.000 17.55277 141 TRP A C 1
ATOM 1041 O O . TRP A 1 141 ? -14.03400 12.80060 22.68957 1.000 18.15162 141 TRP A O 1
ATOM 1052 N N . LEU A 1 142 ? -13.90796 10.61833 23.23461 1.000 15.68984 142 LEU A N 1
ATOM 1053 C CA . LEU A 1 142 ? -15.25284 10.34991 22.73534 1.000 14.69359 142 LEU A CA 1
ATOM 1054 C C . LEU A 1 142 ? -16.31132 11.10860 23.52685 1.000 16.70185 142 LEU A C 1
ATOM 1055 O O . LEU A 1 142 ? -17.33366 11.51513 22.96086 1.000 14.47505 142 LEU A O 1
ATOM 1060 N N . LYS A 1 143 ? -16.08358 11.31424 24.82948 1.000 12.58231 143 LYS A N 1
ATOM 1061 C CA . LYS A 1 143 ? -17.05467 12.00548 25.66891 1.000 15.54348 143 LYS A CA 1
ATOM 1062 C C . LYS A 1 143 ? -17.20990 13.47441 25.29510 1.000 16.86351 143 LYS A C 1
ATOM 1063 O O . LYS A 1 143 ? -18.20473 14.09572 25.68136 1.000 18.83379 143 LYS A O 1
ATOM 1069 N N . GLY A 1 144 ? -16.26377 14.03881 24.54856 1.000 18.36230 144 GLY A N 1
ATOM 1070 C CA . GLY A 1 144 ? -16.39631 15.39080 24.05084 1.000 13.45094 144 GLY A CA 1
ATOM 1071 C C . GLY A 1 144 ? -17.19582 15.54576 22.77694 1.000 20.33507 144 GLY A C 1
ATOM 1072 O O . GLY A 1 144 ? -17.46429 16.67638 22.36164 1.000 21.13182 144 GLY A O 1
ATOM 1073 N N . LEU A 1 145 ? -17.58951 14.44530 22.14114 1.000 18.32498 145 LEU A N 1
ATOM 1074 C CA . LEU A 1 145 ? -18.36487 14.52322 20.91165 1.000 18.89239 145 LEU A CA 1
ATOM 1075 C C . LEU A 1 145 ? -19.85259 14.65471 21.21346 1.000 21.44290 145 LEU A C 1
ATOM 1076 O O . LEU A 1 145 ? -20.36769 14.08435 22.18221 1.000 17.64572 145 LEU A O 1
ATOM 1081 N N . GLY A 1 146 ? -20.54802 15.41054 20.35953 1.000 19.45458 146 GLY A N 1
ATOM 1082 C CA . GLY A 1 146 ? -21.98971 15.52229 20.49742 1.000 21.19755 146 GLY A CA 1
ATOM 1083 C C . GLY A 1 146 ? -22.69254 14.18533 20.38013 1.000 20.74160 146 GLY A C 1
ATOM 1084 O O . GLY A 1 146 ? -23.71679 13.95598 21.03017 1.000 21.36915 146 GLY A O 1
ATOM 1085 N N . THR A 1 147 ? -22.14099 13.27669 19.57595 1.000 16.83576 147 THR A N 1
ATOM 1086 C CA . THR A 1 147 ? -22.75334 11.97330 19.35818 1.000 16.42855 147 THR A CA 1
ATOM 1087 C C . THR A 1 147 ? -22.62817 11.04541 20.55625 1.000 15.11329 147 THR A C 1
ATOM 1088 O O . THR A 1 147 ? -23.23745 9.97071 20.54472 1.000 16.52062 147 THR A O 1
ATOM 1092 N N . PHE A 1 148 ? -21.85376 11.41716 21.57909 1.000 17.69114 148 PHE A N 1
ATOM 1093 C CA . PHE A 1 148 ? -21.70796 10.53429 22.73064 1.000 19.64248 148 PHE A CA 1
ATOM 1094 C C . PHE A 1 148 ? -23.03635 10.32569 23.45173 1.000 19.23749 148 PHE A C 1
ATOM 1095 O O . PHE A 1 148 ? -23.25075 9.26832 24.05288 1.000 16.56663 148 PHE A O 1
ATOM 1103 N N . SER A 1 149 ? -23.94746 11.30143 23.39430 1.000 18.45482 149 SER A N 1
ATOM 1104 C CA . SER A 1 149 ? -25.22843 11.11084 24.06872 1.000 20.54958 149 SER A CA 1
ATOM 1105 C C . SER A 1 149 ? -26.02756 9.97862 23.43283 1.000 23.71768 149 SER A C 1
ATOM 1106 O O . SER A 1 149 ? -26.83571 9.33503 24.11108 1.000 26.45623 149 SER A O 1
ATOM 1109 N N . THR A 1 150 ? -25.79623 9.69757 22.15197 1.000 20.56231 150 THR A N 1
ATOM 1110 C CA . THR A 1 150 ? -26.49712 8.61239 21.47813 1.000 20.14334 150 THR A CA 1
ATOM 1111 C C . THR A 1 150 ? -25.71256 7.30117 21.50848 1.000 20.84357 150 THR A C 1
ATOM 1112 O O . THR A 1 150 ? -26.28405 6.24234 21.78330 1.000 19.77677 150 THR A O 1
ATOM 1116 N N . PHE A 1 151 ? -24.40896 7.34725 21.23877 1.000 17.84407 151 PHE A N 1
ATOM 1117 C CA . PHE A 1 151 ? -23.62413 6.13468 21.04642 1.000 21.83220 151 PHE A CA 1
ATOM 1118 C C . PHE A 1 151 ? -22.66356 5.83417 22.18933 1.000 19.78172 151 PHE A C 1
ATOM 1119 O O . PHE A 1 151 ? -21.94583 4.83193 22.12051 1.000 19.90396 151 PHE A O 1
ATOM 1127 N N . GLY A 1 152 ? -22.65556 6.64882 23.24640 1.000 17.90460 152 GLY A N 1
ATOM 1128 C CA . GLY A 1 152 ? -21.60949 6.53939 24.25360 1.000 17.78645 152 GLY A CA 1
ATOM 1129 C C . GLY A 1 152 ? -21.59556 5.21062 24.98848 1.000 19.50791 152 GLY A C 1
ATOM 1130 O O . GLY A 1 152 ? -20.52975 4.63591 25.22428 1.000 18.44121 152 GLY A O 1
ATOM 1131 N N . LYS A 1 153 ? -22.76901 4.71253 25.38747 1.000 18.95130 153 LYS A N 1
ATOM 1132 C CA . LYS A 1 153 ? -22.78778 3.44881 26.11831 1.000 18.43623 153 LYS A CA 1
ATOM 1133 C C . LYS A 1 153 ? -22.24201 2.31245 25.26174 1.000 19.07690 153 LYS A C 1
ATOM 1134 O O . LYS A 1 153 ? -21.42302 1.51348 25.73150 1.000 16.90391 153 LYS A O 1
ATOM 1140 N N . GLY A 1 154 ? -22.66333 2.23794 23.99596 1.000 17.34372 154 GLY A N 1
ATOM 1141 C CA . GLY A 1 154 ? -22.11612 1.22508 23.10372 1.000 17.92188 154 GLY A CA 1
ATOM 1142 C C . GLY A 1 154 ? -20.63698 1.42409 22.82599 1.000 18.43082 154 GLY A C 1
ATOM 1143 O O . GLY A 1 154 ? -19.87011 0.45822 22.77395 1.000 18.04196 154 GLY A O 1
ATOM 1144 N N . TRP A 1 155 ? -20.21586 2.68170 22.64653 1.000 18.44834 155 TRP A N 1
ATOM 1145 C CA . TRP A 1 155 ? -18.79451 2.98311 22.49100 1.000 16.86144 155 TRP A CA 1
ATOM 1146 C C . TRP A 1 155 ? -17.99809 2.52829 23.70670 1.000 17.84976 155 TRP A C 1
ATOM 1147 O O . TRP A 1 155 ? -16.90636 1.96412 23.56997 1.000 19.80760 155 TRP A O 1
ATOM 1158 N N . THR A 1 156 ? -18.52524 2.78200 24.90759 1.000 21.22007 156 THR A N 1
ATOM 1159 C CA . THR A 1 156 ? -17.83970 2.37603 26.13027 1.000 19.42201 156 THR A CA 1
ATOM 1160 C C . THR A 1 156 ? -17.64373 0.86854 26.17043 1.000 17.64787 156 THR A C 1
ATOM 1161 O O . THR A 1 156 ? -16.57339 0.38152 26.55192 1.000 17.24998 156 THR A O 1
ATOM 1165 N N . SER A 1 157 ? -18.66169 0.11534 25.75390 1.000 18.32970 157 SER A N 1
ATOM 1166 C CA . SER A 1 157 ? -18.55312 -1.33799 25.72763 1.000 17.80158 157 SER A CA 1
ATOM 1167 C C . SER A 1 157 ? -17.54298 -1.79247 24.67890 1.000 20.07707 157 SER A C 1
ATOM 1168 O O . SER A 1 157 ? -16.78627 -2.74503 24.90674 1.000 17.76772 157 SER A O 1
ATOM 1171 N N . ARG A 1 158 ? -17.50208 -1.10895 23.53317 1.000 18.66521 158 ARG A N 1
ATOM 1172 C CA . ARG A 1 158 ? -16.53513 -1.44695 22.49339 1.000 21.15928 158 ARG A CA 1
ATOM 1173 C C . ARG A 1 158 ? -15.10429 -1.25631 22.98667 1.000 19.50023 158 ARG A C 1
ATOM 1174 O O . ARG A 1 158 ? -14.24778 -2.12301 22.78221 1.000 19.62690 158 ARG A O 1
ATOM 1182 N N . VAL A 1 159 ? -14.82615 -0.12449 23.64315 1.000 16.99179 159 VAL A N 1
ATOM 1183 C CA . VAL A 1 159 ? -13.46993 0.13674 24.12142 1.000 15.80852 159 VAL A CA 1
ATOM 1184 C C . VAL A 1 159 ? -13.06356 -0.89866 25.15957 1.000 20.56123 159 VAL A C 1
ATOM 1185 O O . VAL A 1 159 ? -11.92037 -1.37474 25.16910 1.000 19.62361 159 VAL A O 1
ATOM 1189 N N . SER A 1 160 ? -13.99691 -1.27793 26.03758 1.000 17.92409 160 SER A N 1
ATOM 1190 C CA . SER A 1 160 ? -13.69536 -2.28010 27.05314 1.000 21.13716 160 SER A CA 1
ATOM 1191 C C . SER A 1 160 ? -13.28028 -3.60388 26.42044 1.000 18.72807 160 SER A C 1
ATOM 1192 O O . SER A 1 160 ? -12.31974 -4.24024 26.86938 1.000 21.10811 160 SER A O 1
ATOM 1195 N N . ARG A 1 161 ? -13.98457 -4.02944 25.37010 1.000 17.64235 161 ARG A N 1
ATOM 1196 C CA . ARG A 1 161 ? -13.64279 -5.28809 24.71408 1.000 25.54089 161 ARG A CA 1
ATOM 1197 C C . ARG A 1 161 ? -12.31138 -5.18674 23.98159 1.000 22.47081 161 ARG A C 1
ATOM 1198 O O . ARG A 1 161 ? -11.53505 -6.15018 23.95483 1.000 19.10723 161 ARG A O 1
ATOM 1206 N N . VAL A 1 162 ? -12.03986 -4.03030 23.37395 1.000 20.20622 162 VAL A N 1
ATOM 1207 C CA . VAL A 1 162 ? -10.76214 -3.80670 22.70338 1.000 19.93279 162 VAL A CA 1
ATOM 1208 C C . VAL A 1 162 ? -9.61645 -3.81733 23.70973 1.000 20.16478 162 VAL A C 1
ATOM 1209 O O . VAL A 1 162 ? -8.56238 -4.41858 23.46509 1.000 19.39642 162 VAL A O 1
ATOM 1213 N N . ARG A 1 163 ? -9.79987 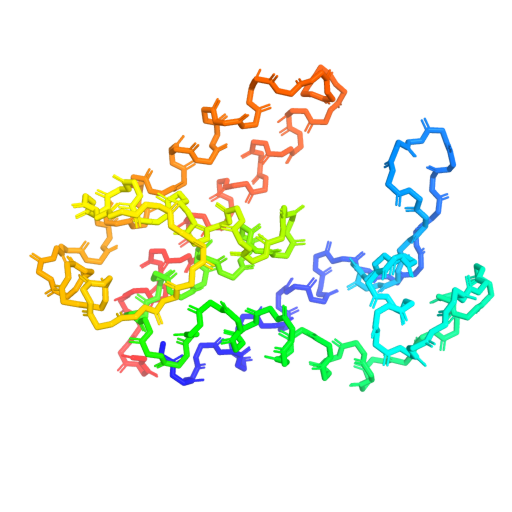-3.14624 24.85039 1.000 20.19862 163 ARG A N 1
ATOM 1214 C CA . ARG A 1 163 ? -8.75608 -3.10768 25.86788 1.000 19.41213 163 ARG A CA 1
ATOM 1215 C C . ARG A 1 163 ? -8.41852 -4.51036 26.35439 1.000 20.32749 163 ARG A C 1
ATOM 1216 O O . ARG A 1 163 ? -7.24376 -4.84976 26.52670 1.000 20.62688 163 ARG A O 1
ATOM 1224 N N . SER A 1 164 ? -9.43862 -5.34565 26.56619 1.000 21.07090 164 SER A N 1
ATOM 1225 C CA . SER A 1 164 ? -9.20748 -6.71072 27.03412 1.000 20.56007 164 SER A CA 1
ATOM 1226 C C . SER A 1 164 ? -8.42919 -7.52494 26.00860 1.000 21.59608 164 SER A C 1
ATOM 1227 O O . SER A 1 164 ? -7.42582 -8.17260 26.34413 1.000 20.13051 164 SER A O 1
ATOM 1230 N N . ARG A 1 165 ? -8.87016 -7.49743 24.74552 1.000 17.08772 165 ARG A N 1
ATOM 1231 C CA . ARG A 1 165 ? -8.17202 -8.26626 23.72179 1.000 20.31051 165 ARG A CA 1
ATOM 1232 C C . ARG A 1 165 ? -6.76659 -7.72672 23.48075 1.000 17.46997 165 ARG A C 1
ATOM 1233 O O . ARG A 1 165 ? -5.83690 -8.50260 23.23358 1.000 18.08277 165 ARG A O 1
ATOM 1241 N N . ALA A 1 166 ? -6.58439 -6.40444 23.55255 1.000 17.73337 166 ALA A N 1
ATOM 1242 C CA . ALA A 1 166 ? -5.25554 -5.84009 23.32732 1.000 14.93455 166 ALA A CA 1
ATOM 1243 C C . ALA A 1 166 ? -4.27898 -6.28444 24.41030 1.000 18.91919 166 ALA A C 1
ATOM 1244 O O . ALA A 1 166 ? -3.16517 -6.73114 24.11093 1.000 17.37684 166 ALA A O 1
ATOM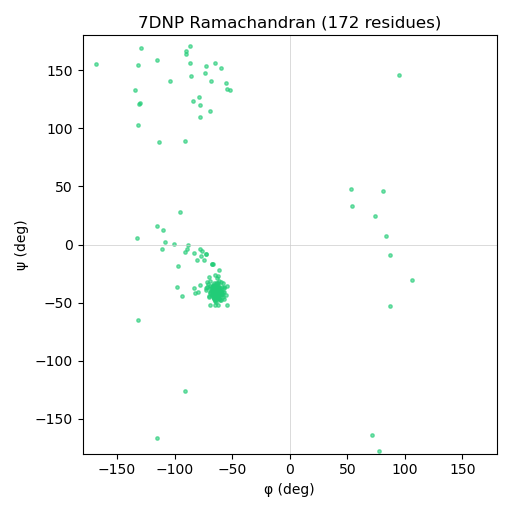 1246 N N . LEU A 1 167 ? -4.67832 -6.16602 25.67875 1.000 16.48887 167 LEU A N 1
ATOM 1247 C CA . LEU A 1 167 ? -3.82336 -6.63219 26.76567 1.000 19.03987 167 LEU A CA 1
ATOM 1248 C C . LEU A 1 167 ? -3.51887 -8.11854 26.63550 1.000 20.24530 167 LEU A C 1
ATOM 1249 O O . LEU A 1 167 ? -2.40467 -8.55492 26.95229 1.000 21.87854 167 LEU A O 1
ATOM 1254 N N . ALA A 1 168 ? -4.49139 -8.90721 26.17083 1.000 16.97266 168 ALA A N 1
ATOM 1255 C CA . ALA A 1 168 ? -4.24633 -10.32087 25.91200 1.000 21.25593 168 ALA A CA 1
ATOM 1256 C C . ALA A 1 168 ? -3.18987 -10.50268 24.82853 1.000 24.27092 168 ALA A C 1
ATOM 1257 O O . ALA A 1 168 ? -2.20605 -11.22513 25.02616 1.000 22.45226 168 ALA A O 1
ATOM 1259 N N . PHE A 1 169 ? -3.37303 -9.84247 23.67422 1.000 21.70870 169 PHE A N 1
ATOM 1260 C CA . PHE A 1 169 ? -2.37821 -9.91129 22.60522 1.000 22.05117 169 PHE A CA 1
ATOM 1261 C C . PHE A 1 169 ? -0.99385 -9.51500 23.10128 1.000 22.87659 169 PHE A C 1
ATOM 1262 O O . PHE A 1 169 ? 0.01241 -10.08863 22.66878 1.000 20.67642 169 PHE A O 1
ATOM 1270 N N . SER A 1 170 ? -0.92763 -8.54700 24.01777 1.000 19.45734 170 SER A N 1
ATOM 1271 C CA . SER A 1 170 ? 0.34414 -8.06853 24.54994 1.000 23.39577 170 SER A CA 1
ATOM 1272 C C . SER A 1 170 ? 1.12834 -9.15495 25.27875 1.000 26.15375 170 SER A C 1
ATOM 1273 O O . SER A 1 170 ? 2.34913 -9.02871 25.42981 1.000 24.38162 170 SER A O 1
ATOM 1276 N N . ARG A 1 171 ? 0.46395 -10.21427 25.73903 1.000 25.76038 171 ARG A N 1
ATOM 1277 C CA . ARG A 1 171 ? 1.14761 -11.32361 26.39410 1.000 27.46020 171 ARG A CA 1
ATOM 1278 C C . ARG A 1 171 ? 1.03175 -12.61926 25.59558 1.000 27.94966 171 ARG A C 1
ATOM 1279 O O . ARG A 1 171 ? 1.28940 -13.70048 26.13193 1.000 30.20286 171 ARG A O 1
ATOM 1287 N N . ASP A 1 172 ? 0.65312 -12.52742 24.32038 1.000 30.02574 172 ASP A N 1
ATOM 1288 C CA . ASP A 1 172 ? 0.62495 -13.68117 23.42803 1.000 34.95767 172 ASP A CA 1
ATOM 1289 C C . ASP A 1 172 ? 2.04730 -13.99005 22.97378 1.000 41.16480 172 ASP A C 1
ATOM 1290 O O . ASP A 1 172 ? 2.70065 -13.14962 22.34403 1.000 38.48063 172 ASP A O 1
ATOM 1295 N N . SER A 1 173 ? 2.52274 -15.19876 23.28650 1.000 44.67620 173 SER A N 1
ATOM 1296 C CA . SER A 1 173 ? 3.91697 -15.55059 23.03461 1.000 47.39747 173 SER A CA 1
ATOM 1297 C C . SER A 1 173 ? 4.24801 -15.63968 21.54910 1.000 44.25768 173 SER A C 1
ATOM 1298 O O . SER A 1 173 ? 5.43080 -15.62422 21.19112 1.000 48.83057 173 SER A O 1
ATOM 1301 N N . ALA A 1 174 ? 3.24055 -15.73175 20.67975 1.000 47.22956 174 ALA A N 1
ATOM 1302 C CA . ALA A 1 174 ? 3.44279 -15.76461 19.23607 1.000 45.80505 174 ALA A CA 1
ATOM 1303 C C . ALA A 1 174 ? 3.29398 -14.38579 18.59766 1.000 47.39082 174 ALA A C 1
ATOM 1304 O O . ALA A 1 174 ? 2.91613 -14.28149 17.42630 1.000 47.03896 174 ALA A O 1
ATOM 1306 N N . LEU A 1 175 ? 3.58081 -13.32395 19.34466 1.000 44.38760 175 LEU A N 1
ATOM 1307 C CA . LEU A 1 175 ? 3.42949 -11.96638 18.83256 1.000 43.48772 175 LEU A CA 1
ATOM 1308 C C . LEU A 1 175 ? 4.59376 -11.07847 19.26806 1.000 41.17861 175 LEU A C 1
ATOM 1309 O O . LEU A 1 175 ? 5.21439 -11.31584 20.30637 1.000 49.79603 175 LEU A O 1
#